Protein AF-A0A3R6EQA0-F1 (afdb_monomer)

Organism: NCBI:txid165179

Structure (mmCIF, N/CA/C/O backbone):
data_AF-A0A3R6EQA0-F1
#
_entry.id   AF-A0A3R6EQA0-F1
#
loop_
_atom_site.group_PDB
_atom_site.id
_atom_site.type_symbol
_atom_site.label_atom_id
_atom_site.label_alt_id
_atom_site.label_comp_id
_atom_site.label_asym_id
_atom_site.label_entity_id
_atom_site.label_seq_id
_atom_site.pdbx_PDB_ins_code
_atom_site.Cartn_x
_atom_site.Cartn_y
_atom_site.Cartn_z
_atom_site.occupancy
_atom_site.B_iso_or_equiv
_atom_site.auth_seq_id
_atom_site.auth_comp_id
_atom_site.auth_asym_id
_atom_site.auth_atom_id
_atom_site.pdbx_PDB_model_num
ATOM 1 N N . MET A 1 1 ? 70.443 -25.980 -86.280 1.00 61.62 1 MET A N 1
ATOM 2 C CA . MET A 1 1 ? 69.624 -26.316 -85.091 1.00 61.62 1 MET A CA 1
ATOM 3 C C . MET A 1 1 ? 69.793 -25.272 -83.992 1.00 61.62 1 MET A C 1
ATOM 5 O O . MET A 1 1 ? 68.791 -24.675 -83.634 1.00 61.62 1 MET A O 1
ATOM 9 N N . ALA A 1 2 ? 71.015 -24.973 -83.533 1.00 70.38 2 ALA A N 1
ATOM 10 C CA . ALA A 1 2 ? 71.282 -24.010 -82.449 1.00 70.38 2 ALA A CA 1
ATOM 11 C C . ALA A 1 2 ? 70.649 -22.611 -82.630 1.00 70.38 2 ALA A C 1
ATOM 13 O O . ALA A 1 2 ? 70.048 -22.090 -81.701 1.00 70.38 2 ALA A O 1
ATOM 14 N N . GLU A 1 3 ? 70.700 -22.037 -83.833 1.00 71.88 3 GLU A N 1
ATOM 15 C CA . GLU A 1 3 ? 70.173 -20.690 -84.115 1.00 71.88 3 GLU A CA 1
ATOM 16 C C . GLU A 1 3 ? 68.636 -20.597 -84.035 1.00 71.88 3 GLU A C 1
ATOM 18 O O . GLU A 1 3 ? 68.086 -19.620 -83.534 1.00 71.88 3 GLU A O 1
ATOM 23 N N . LYS A 1 4 ? 67.923 -21.659 -84.442 1.00 75.12 4 LYS A N 1
ATOM 24 C CA . LYS A 1 4 ? 66.459 -21.747 -84.293 1.00 75.12 4 LYS A CA 1
ATOM 25 C C . LYS A 1 4 ? 66.048 -21.876 -82.825 1.00 75.12 4 LYS A C 1
ATOM 27 O O . LYS A 1 4 ? 65.050 -21.286 -82.427 1.00 75.12 4 LYS A O 1
ATOM 32 N N . TYR A 1 5 ? 66.827 -22.611 -82.029 1.00 77.94 5 TYR A N 1
ATOM 33 C CA . TYR A 1 5 ? 66.623 -22.700 -80.581 1.00 77.94 5 TYR A CA 1
ATOM 34 C C . TYR A 1 5 ? 66.914 -21.368 -79.885 1.00 77.94 5 TYR A C 1
ATOM 36 O O . TYR A 1 5 ? 66.122 -20.954 -79.051 1.00 77.94 5 TYR A O 1
ATOM 44 N N . ALA A 1 6 ? 67.985 -20.663 -80.259 1.00 78.81 6 ALA A N 1
ATOM 45 C CA . ALA A 1 6 ? 68.306 -19.350 -79.698 1.00 78.81 6 ALA A CA 1
ATOM 46 C C . ALA A 1 6 ? 67.204 -18.312 -79.980 1.00 78.81 6 ALA A C 1
ATOM 48 O O . ALA A 1 6 ? 66.809 -17.580 -79.078 1.00 78.81 6 ALA A O 1
ATOM 49 N N . ASN A 1 7 ? 66.648 -18.301 -81.197 1.00 83.06 7 ASN A N 1
ATOM 50 C CA . ASN A 1 7 ? 65.526 -17.426 -81.551 1.00 83.06 7 ASN A CA 1
ATOM 51 C C . ASN A 1 7 ? 64.246 -17.791 -80.774 1.00 83.06 7 ASN A C 1
ATOM 53 O O . ASN A 1 7 ? 63.589 -16.916 -80.222 1.00 83.06 7 ASN A O 1
ATOM 57 N N . ALA A 1 8 ? 63.925 -19.084 -80.649 1.00 80.69 8 ALA A N 1
ATOM 58 C CA . ALA A 1 8 ? 62.779 -19.533 -79.855 1.00 80.69 8 ALA A CA 1
ATOM 59 C C . ALA A 1 8 ? 62.921 -19.181 -78.362 1.00 80.69 8 ALA A C 1
ATOM 61 O O . ALA A 1 8 ? 61.949 -18.770 -77.735 1.00 80.69 8 ALA A O 1
ATOM 62 N N . VAL A 1 9 ? 64.127 -19.296 -77.797 1.00 82.19 9 VAL A N 1
ATOM 63 C CA . VAL A 1 9 ? 64.419 -18.893 -76.412 1.00 82.19 9 VAL A CA 1
ATOM 64 C C . VAL A 1 9 ? 64.301 -17.377 -76.241 1.00 82.19 9 VAL A C 1
ATOM 66 O O . VAL A 1 9 ? 63.701 -16.939 -75.265 1.00 82.19 9 VAL A O 1
ATOM 69 N N . GLY A 1 10 ? 64.790 -16.581 -77.198 1.00 83.25 10 GLY A N 1
ATOM 70 C CA . GLY A 1 10 ? 64.622 -15.123 -77.191 1.00 83.25 10 GLY A CA 1
ATOM 71 C C . GLY A 1 10 ? 63.151 -14.703 -77.238 1.00 83.25 10 GLY A C 1
ATOM 72 O O . GLY A 1 10 ? 62.702 -13.936 -76.397 1.00 83.25 10 GLY A O 1
ATOM 73 N N . GLN A 1 11 ? 62.360 -15.298 -78.137 1.00 84.75 11 GLN A N 1
ATOM 74 C CA . GLN A 1 11 ? 60.920 -15.028 -78.234 1.00 84.75 11 GLN A CA 1
ATOM 75 C C . GLN A 1 11 ? 60.147 -15.426 -76.970 1.00 84.75 11 GLN A C 1
ATOM 77 O O . GLN A 1 11 ? 59.201 -14.735 -76.593 1.00 84.75 11 GLN A O 1
ATOM 82 N N . LEU A 1 12 ? 60.530 -16.531 -76.321 1.00 85.25 12 LEU A N 1
ATOM 83 C CA . LEU A 1 12 ? 59.942 -16.954 -75.050 1.00 85.25 12 LEU A CA 1
ATOM 84 C C . LEU A 1 12 ? 60.342 -16.026 -73.899 1.00 85.25 12 LEU A C 1
ATOM 86 O O . LEU A 1 12 ? 59.489 -15.725 -73.070 1.00 85.25 12 LEU A O 1
ATOM 90 N N . SER A 1 13 ? 61.585 -15.536 -73.871 1.00 86.06 13 SER A N 1
ATOM 91 C CA . SER A 1 13 ? 62.031 -14.528 -72.900 1.00 86.06 13 SER A CA 1
ATOM 92 C C . SER A 1 13 ? 61.240 -13.230 -73.063 1.00 86.06 13 SER A C 1
ATOM 94 O O . SER A 1 13 ? 60.616 -12.776 -72.112 1.00 86.06 13 SER A O 1
ATOM 96 N N . ASP A 1 14 ? 61.140 -12.708 -74.287 1.00 87.69 14 ASP A N 1
ATOM 97 C CA . ASP A 1 14 ? 60.387 -11.483 -74.583 1.00 87.69 14 ASP A CA 1
ATOM 98 C C . ASP A 1 14 ? 58.880 -11.639 -74.312 1.00 87.69 14 ASP A C 1
ATOM 100 O O . ASP A 1 14 ? 58.175 -10.681 -73.988 1.00 87.69 14 ASP A O 1
ATOM 104 N N . ALA A 1 15 ? 58.327 -12.840 -74.505 1.00 87.38 15 ALA A N 1
ATOM 105 C CA . ALA A 1 15 ? 56.944 -13.141 -74.142 1.00 87.38 15 ALA A CA 1
ATOM 106 C C . ALA A 1 15 ? 56.757 -13.205 -72.620 1.00 87.38 15 ALA A C 1
ATOM 108 O O . ALA A 1 15 ? 55.750 -12.709 -72.119 1.00 87.38 15 ALA A O 1
ATOM 109 N N . ASN A 1 16 ? 57.724 -13.770 -71.895 1.00 90.62 16 ASN A N 1
ATOM 110 C CA . ASN A 1 16 ? 57.714 -13.847 -70.440 1.00 90.62 16 ASN A CA 1
ATOM 111 C C . ASN A 1 16 ? 57.850 -12.460 -69.794 1.00 90.62 16 ASN A C 1
ATOM 113 O O . ASN A 1 16 ? 57.094 -12.147 -68.881 1.00 90.62 16 ASN A O 1
ATOM 117 N N . ASP A 1 17 ? 58.724 -11.600 -70.319 1.00 90.69 17 ASP A N 1
ATOM 118 C CA . ASP A 1 17 ? 58.886 -10.226 -69.833 1.00 90.69 17 ASP A CA 1
ATOM 119 C C . ASP A 1 17 ? 57.614 -9.402 -70.076 1.00 90.69 17 ASP A C 1
ATOM 121 O O . ASP A 1 17 ? 57.130 -8.703 -69.186 1.00 90.69 17 ASP A O 1
ATOM 125 N N . ARG A 1 18 ? 56.984 -9.552 -71.251 1.00 88.38 18 ARG A N 1
ATOM 126 C CA . ARG A 1 18 ? 55.678 -8.930 -71.532 1.00 88.38 18 ARG A CA 1
ATOM 127 C C . ARG A 1 18 ? 54.567 -9.449 -70.620 1.00 88.38 18 ARG A C 1
ATOM 129 O O . ARG A 1 18 ? 53.725 -8.659 -70.200 1.00 88.38 18 ARG A O 1
ATOM 136 N N . ALA A 1 19 ? 54.552 -10.745 -70.316 1.00 89.69 19 ALA A N 1
ATOM 137 C CA . ALA A 1 19 ? 53.587 -11.328 -69.389 1.00 89.69 19 ALA A CA 1
ATOM 138 C C . ALA A 1 19 ? 53.796 -10.814 -67.955 1.00 89.69 19 ALA A C 1
ATOM 140 O O . ALA A 1 19 ? 52.823 -10.439 -67.307 1.00 89.69 19 ALA A O 1
ATOM 141 N N . ALA A 1 20 ? 55.048 -10.711 -67.498 1.00 88.56 20 ALA A N 1
ATOM 142 C CA . ALA A 1 20 ? 55.395 -10.182 -66.181 1.00 88.56 20 ALA A CA 1
ATOM 143 C C . ALA A 1 20 ? 55.006 -8.701 -66.029 1.00 88.56 20 ALA A C 1
ATOM 145 O O . ALA A 1 20 ? 54.448 -8.313 -65.003 1.00 88.56 20 ALA A O 1
ATOM 146 N N . HIS A 1 21 ? 55.230 -7.880 -67.061 1.00 89.62 21 HIS A N 1
ATOM 147 C CA . HIS A 1 21 ? 54.771 -6.489 -67.072 1.00 89.62 21 HIS A CA 1
ATOM 148 C C . HIS A 1 21 ? 53.242 -6.381 -67.035 1.00 89.62 21 HIS A C 1
ATOM 150 O O . HIS A 1 21 ? 52.706 -5.625 -66.230 1.00 89.62 21 HIS A O 1
ATOM 156 N N . ALA A 1 22 ? 52.530 -7.178 -67.837 1.00 91.12 22 ALA A N 1
ATOM 157 C CA . ALA A 1 22 ? 51.068 -7.183 -67.832 1.00 91.12 22 ALA A CA 1
ATOM 158 C C . ALA A 1 22 ? 50.481 -7.650 -66.486 1.00 91.12 22 ALA A C 1
ATOM 160 O O . ALA A 1 22 ? 49.465 -7.121 -66.038 1.00 91.12 22 ALA A O 1
ATOM 161 N N . GLU A 1 23 ? 51.109 -8.626 -65.826 1.00 89.44 23 GLU A N 1
ATOM 162 C CA . GLU A 1 23 ? 50.700 -9.091 -64.499 1.00 89.44 23 GLU A CA 1
ATOM 163 C C . GLU A 1 23 ? 50.930 -8.022 -63.425 1.00 89.44 23 GLU A C 1
ATOM 165 O O . GLU A 1 23 ? 50.033 -7.762 -62.620 1.00 89.44 23 GLU A O 1
ATOM 170 N N . HIS A 1 24 ? 52.085 -7.351 -63.456 1.00 91.19 24 HIS A N 1
ATOM 171 C CA . HIS A 1 24 ? 52.381 -6.226 -62.574 1.00 91.19 24 HIS A CA 1
ATOM 172 C C . HIS A 1 24 ? 51.368 -5.084 -62.752 1.00 91.19 24 HIS A C 1
ATOM 174 O O . HIS A 1 24 ? 50.809 -4.601 -61.768 1.00 91.19 24 HIS A O 1
ATOM 180 N N . ASP A 1 25 ? 51.067 -4.693 -63.992 1.00 91.56 25 ASP A N 1
ATOM 181 C CA . ASP A 1 25 ? 50.101 -3.628 -64.281 1.00 91.56 25 ASP A CA 1
ATOM 182 C C . ASP A 1 25 ? 48.693 -3.994 -63.793 1.00 91.56 25 ASP A C 1
ATOM 184 O O . ASP A 1 25 ? 48.016 -3.177 -63.168 1.00 91.56 25 ASP A O 1
ATOM 188 N N . LEU A 1 26 ? 48.268 -5.249 -63.987 1.00 92.12 26 LEU A N 1
ATOM 189 C CA . LEU A 1 26 ? 47.007 -5.755 -63.440 1.00 92.12 26 LEU A CA 1
ATOM 190 C C . LEU A 1 26 ? 46.992 -5.763 -61.908 1.00 92.12 26 LEU A C 1
ATOM 192 O O . LEU A 1 26 ? 45.940 -5.536 -61.312 1.00 92.12 26 LEU A O 1
ATOM 196 N N . GLN A 1 27 ? 48.120 -6.040 -61.257 1.00 91.94 27 GLN A N 1
ATOM 197 C CA . GLN A 1 27 ? 48.222 -6.012 -59.802 1.00 91.94 27 GLN A CA 1
ATOM 198 C C . GLN A 1 27 ? 48.114 -4.583 -59.261 1.00 91.94 27 GLN A C 1
ATOM 200 O O . GLN A 1 27 ? 47.354 -4.358 -58.320 1.00 91.94 27 GLN A O 1
ATOM 205 N N . VAL A 1 28 ? 48.796 -3.619 -59.885 1.00 92.38 28 VAL A N 1
ATOM 206 C CA . VAL A 1 28 ? 48.670 -2.191 -59.552 1.00 92.38 28 VAL A CA 1
ATOM 207 C C . VAL A 1 28 ? 47.219 -1.738 -59.711 1.00 92.38 28 VAL A C 1
ATOM 209 O O . VAL A 1 28 ? 46.646 -1.165 -58.792 1.00 92.38 28 VAL A O 1
ATOM 212 N N . GLU A 1 29 ? 46.587 -2.088 -60.828 1.00 91.88 29 GLU A N 1
ATOM 213 C CA . GLU A 1 29 ? 45.181 -1.801 -61.125 1.00 91.88 29 GLU A CA 1
ATOM 214 C C . GLU A 1 29 ? 44.180 -2.476 -60.168 1.00 91.88 29 GLU A C 1
ATOM 216 O O . GLU A 1 29 ? 43.054 -1.999 -59.998 1.00 91.88 29 GLU A O 1
ATOM 221 N N . ARG A 1 30 ? 44.542 -3.609 -59.557 1.00 93.19 30 ARG A N 1
ATOM 222 C CA . ARG A 1 30 ? 43.738 -4.247 -58.502 1.00 93.19 30 ARG A CA 1
ATOM 223 C C . ARG A 1 30 ? 43.881 -3.509 -57.180 1.00 93.19 30 ARG A C 1
ATOM 225 O O . ARG A 1 30 ? 42.869 -3.298 -56.523 1.00 93.19 30 ARG A O 1
ATOM 232 N N . ILE A 1 31 ? 45.102 -3.117 -56.817 1.00 89.88 31 ILE A N 1
ATOM 233 C CA . ILE A 1 31 ? 45.383 -2.369 -55.585 1.00 89.88 31 ILE A CA 1
ATOM 234 C C 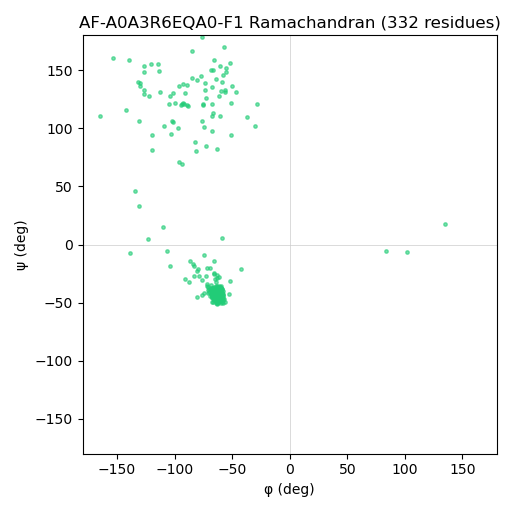. ILE A 1 31 ? 44.664 -1.018 -55.626 1.00 89.88 31 ILE A C 1
ATOM 236 O O . ILE A 1 31 ? 43.884 -0.724 -54.731 1.00 89.88 31 ILE A O 1
ATOM 240 N N . THR A 1 32 ? 44.796 -0.261 -56.718 1.00 90.94 32 THR A N 1
ATOM 241 C CA . THR A 1 32 ? 44.137 1.049 -56.850 1.00 90.94 32 THR A CA 1
ATOM 242 C C . THR A 1 32 ? 42.612 0.952 -56.840 1.00 90.94 32 THR A C 1
ATOM 244 O O . THR A 1 32 ? 41.941 1.799 -56.252 1.00 90.94 32 THR A O 1
ATOM 247 N N . ARG A 1 33 ? 42.026 -0.087 -57.456 1.00 92.12 33 ARG A N 1
ATOM 248 C CA . ARG A 1 33 ? 40.577 -0.333 -57.362 1.00 92.12 33 ARG A CA 1
ATOM 249 C C . ARG A 1 33 ? 40.147 -0.719 -55.951 1.00 92.12 33 ARG A C 1
ATOM 251 O O . ARG A 1 33 ? 39.062 -0.315 -55.544 1.00 92.12 33 ARG A O 1
ATOM 258 N N . GLN A 1 34 ? 40.955 -1.497 -55.234 1.00 92.12 34 GLN A N 1
ATOM 259 C CA . GLN A 1 34 ? 40.661 -1.881 -53.857 1.00 92.12 34 GLN A CA 1
ATOM 260 C C . GLN A 1 34 ? 40.696 -0.663 -52.930 1.00 92.12 34 GLN A C 1
ATOM 262 O O . GLN A 1 34 ? 39.749 -0.478 -52.173 1.00 92.12 34 GLN A O 1
ATOM 267 N N . ASP A 1 35 ? 41.691 0.214 -53.075 1.00 92.12 35 ASP A N 1
ATOM 268 C CA . ASP A 1 35 ? 41.790 1.455 -52.298 1.00 92.12 35 ASP A CA 1
ATOM 269 C C . ASP A 1 35 ? 40.547 2.344 -52.500 1.00 92.12 35 ASP A C 1
ATOM 271 O O . ASP A 1 35 ? 39.956 2.830 -51.536 1.00 92.12 35 ASP A O 1
ATOM 275 N N . LEU A 1 36 ? 40.066 2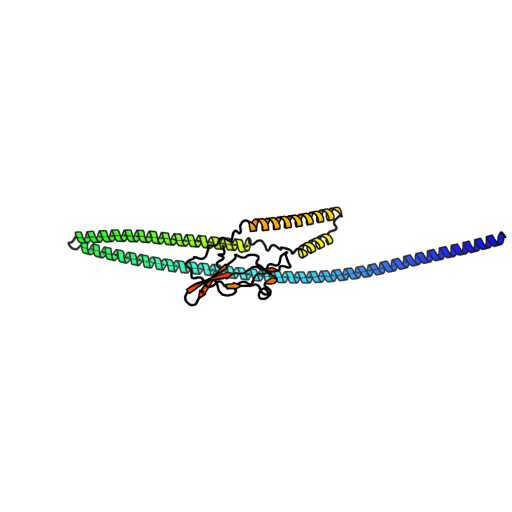.483 -53.744 1.00 92.44 36 LEU A N 1
ATOM 276 C CA . LEU A 1 36 ? 38.833 3.226 -54.048 1.00 92.44 36 LEU A CA 1
ATOM 277 C C . LEU A 1 36 ? 37.575 2.590 -53.431 1.00 92.44 36 LEU A C 1
ATOM 279 O O . LEU A 1 36 ? 36.650 3.303 -53.030 1.00 92.44 36 LEU A O 1
ATOM 283 N N . ILE A 1 37 ? 37.512 1.256 -53.376 1.00 92.69 37 ILE A N 1
ATOM 284 C CA . ILE A 1 37 ? 36.409 0.534 -52.727 1.00 92.69 37 ILE A CA 1
ATOM 285 C C . ILE A 1 37 ? 36.455 0.769 -51.218 1.00 92.69 37 ILE A C 1
ATOM 287 O O . ILE A 1 37 ? 35.418 1.074 -50.629 1.00 92.69 37 ILE A O 1
ATOM 291 N N . ASP A 1 38 ? 37.631 0.669 -50.605 1.00 92.62 38 ASP A N 1
ATOM 292 C CA . ASP A 1 38 ? 37.810 0.840 -49.165 1.00 92.62 38 ASP A CA 1
ATOM 293 C C . ASP A 1 38 ? 37.478 2.279 -48.732 1.00 92.62 38 ASP A C 1
ATOM 295 O O . ASP A 1 38 ? 36.783 2.475 -47.732 1.00 92.62 38 ASP A O 1
ATOM 299 N N . GLU A 1 39 ? 37.859 3.287 -49.525 1.00 93.25 39 GLU A N 1
ATOM 300 C CA . GLU A 1 39 ? 37.479 4.689 -49.303 1.00 93.25 39 GLU A CA 1
ATOM 301 C C . GLU A 1 39 ? 35.960 4.921 -49.402 1.00 93.25 39 GLU A C 1
ATOM 303 O O . GLU A 1 39 ? 35.369 5.613 -48.566 1.00 93.25 39 GLU A O 1
ATOM 308 N N . GLU A 1 40 ? 35.290 4.344 -50.406 1.00 91.38 40 GLU A N 1
ATOM 309 C CA . GLU A 1 40 ? 33.831 4.437 -50.549 1.00 91.38 40 GLU A CA 1
ATOM 310 C C . GLU A 1 40 ? 33.106 3.714 -49.403 1.00 91.38 40 GLU A C 1
ATOM 312 O O . GLU A 1 40 ? 32.125 4.237 -48.865 1.00 91.38 40 GLU A O 1
ATOM 317 N N . VAL A 1 41 ? 33.590 2.536 -48.999 1.00 94.25 41 VAL A N 1
ATOM 318 C CA . VAL A 1 41 ? 33.046 1.782 -47.863 1.00 94.25 41 VAL A CA 1
ATOM 319 C C . VAL A 1 41 ? 33.208 2.584 -46.574 1.00 94.25 41 VAL A C 1
ATOM 321 O O . VAL A 1 41 ? 32.225 2.749 -45.852 1.00 94.25 41 VAL A O 1
ATOM 324 N N . ALA A 1 42 ? 34.388 3.154 -46.313 1.00 93.12 42 ALA A N 1
ATOM 325 C CA . ALA A 1 42 ? 34.637 3.983 -45.136 1.00 93.12 42 ALA A CA 1
ATOM 326 C C . ALA A 1 42 ? 33.695 5.195 -45.077 1.00 93.12 42 ALA A C 1
ATOM 328 O O . ALA A 1 42 ? 33.127 5.489 -44.024 1.00 93.12 42 ALA A O 1
ATOM 329 N N . ARG A 1 43 ? 33.451 5.858 -46.217 1.00 94.50 43 ARG A N 1
ATOM 330 C CA . ARG A 1 43 ? 32.500 6.977 -46.290 1.00 94.50 43 ARG A CA 1
ATOM 331 C C . ARG A 1 43 ? 31.076 6.540 -45.948 1.00 94.50 43 ARG A C 1
ATOM 333 O O . ARG A 1 43 ? 30.412 7.191 -45.145 1.00 94.50 43 ARG A O 1
ATOM 340 N N . ARG A 1 44 ? 30.606 5.427 -46.523 1.00 91.38 44 ARG A N 1
ATOM 341 C CA . ARG A 1 44 ? 29.255 4.904 -46.254 1.00 91.38 44 ARG A CA 1
ATOM 342 C C . ARG A 1 44 ? 29.082 4.443 -44.813 1.00 91.38 44 ARG A C 1
ATOM 344 O O . ARG A 1 44 ? 28.006 4.637 -44.252 1.00 91.38 44 ARG A O 1
ATOM 351 N N . VAL A 1 45 ? 30.120 3.853 -44.222 1.00 93.69 45 VAL A N 1
ATOM 352 C CA . VAL A 1 45 ? 30.131 3.479 -42.803 1.00 93.69 45 VAL A CA 1
ATOM 353 C C . VAL A 1 45 ? 30.024 4.731 -41.933 1.00 93.69 45 VAL A C 1
ATOM 355 O O . VAL A 1 45 ? 29.127 4.788 -41.098 1.00 93.69 45 VAL A O 1
ATOM 358 N N . ALA A 1 46 ? 30.823 5.771 -42.192 1.00 91.88 46 ALA A N 1
ATOM 359 C CA . ALA A 1 46 ? 30.753 7.028 -41.443 1.00 91.88 46 ALA A CA 1
ATOM 360 C C . ALA A 1 46 ? 29.377 7.715 -41.558 1.00 91.88 46 ALA A C 1
ATOM 362 O O . ALA A 1 46 ? 28.828 8.189 -40.564 1.00 91.88 46 ALA A O 1
ATOM 363 N N . GLU A 1 47 ? 28.770 7.729 -42.751 1.00 91.19 47 GLU A N 1
ATOM 364 C CA . GLU A 1 47 ? 27.410 8.249 -42.944 1.00 91.19 47 GLU A CA 1
ATOM 365 C C . GLU A 1 47 ? 26.350 7.428 -42.191 1.00 91.19 47 GLU A C 1
ATOM 367 O O . GLU A 1 47 ? 25.394 7.992 -41.652 1.00 91.19 47 GLU A O 1
ATOM 372 N N . ALA A 1 48 ? 26.493 6.100 -42.152 1.00 90.62 48 ALA A N 1
ATOM 373 C CA . ALA A 1 48 ? 25.590 5.225 -41.412 1.00 90.62 48 ALA A CA 1
ATOM 374 C C . ALA A 1 48 ? 25.738 5.411 -39.893 1.00 90.62 48 ALA A C 1
ATOM 376 O O . ALA A 1 48 ? 24.729 5.510 -39.195 1.00 90.62 48 ALA A O 1
ATOM 377 N N . GLU A 1 49 ? 26.966 5.529 -39.389 1.00 90.12 49 GLU A N 1
ATOM 378 C CA . GLU A 1 49 ? 27.257 5.812 -37.980 1.00 90.12 49 GLU A CA 1
ATOM 379 C C . GLU A 1 49 ? 26.684 7.164 -37.541 1.00 90.12 49 GLU A C 1
ATOM 381 O O . GLU A 1 49 ? 26.033 7.250 -36.501 1.00 90.12 49 GLU A O 1
ATOM 386 N N . GLU A 1 50 ? 26.835 8.208 -38.360 1.00 92.44 50 GLU A N 1
ATOM 387 C CA . GLU A 1 50 ? 26.226 9.525 -38.132 1.00 92.44 50 GLU A CA 1
ATOM 388 C C . GLU A 1 50 ? 24.693 9.454 -38.044 1.00 92.44 50 GLU A C 1
ATOM 390 O O . GLU A 1 50 ? 24.088 10.095 -37.179 1.00 92.44 50 GLU A O 1
ATOM 395 N N . ARG A 1 51 ? 24.047 8.671 -38.918 1.00 91.94 51 ARG A N 1
ATOM 396 C CA . ARG A 1 51 ? 22.587 8.473 -38.884 1.00 91.94 51 ARG A CA 1
ATOM 397 C C . ARG A 1 51 ? 22.151 7.749 -37.617 1.00 91.94 51 ARG A C 1
ATOM 399 O O . ARG A 1 51 ? 21.233 8.220 -36.951 1.00 91.94 51 ARG A O 1
ATOM 406 N N . ILE A 1 52 ? 22.837 6.663 -37.262 1.00 92.06 52 ILE A N 1
ATOM 407 C CA . ILE A 1 52 ? 22.565 5.899 -36.038 1.00 92.06 52 ILE A CA 1
ATOM 408 C C . ILE A 1 52 ? 22.757 6.792 -34.810 1.00 92.06 52 ILE A C 1
ATOM 410 O O . ILE A 1 52 ? 21.924 6.784 -33.907 1.00 92.06 52 ILE A O 1
ATOM 414 N N . ARG A 1 53 ? 23.811 7.615 -34.781 1.00 92.00 53 ARG A N 1
ATOM 415 C CA . ARG A 1 53 ? 24.068 8.549 -33.681 1.00 92.00 53 ARG A CA 1
ATOM 416 C C . ARG A 1 53 ? 22.937 9.561 -33.518 1.00 92.00 53 ARG A C 1
ATOM 418 O O . ARG A 1 53 ? 22.441 9.728 -32.409 1.00 92.00 53 ARG A O 1
ATOM 425 N N . LYS A 1 54 ? 22.500 10.193 -34.611 1.00 93.75 54 LYS A N 1
ATOM 426 C CA . LYS A 1 54 ? 21.383 11.153 -34.603 1.00 93.75 54 LYS A CA 1
ATOM 427 C C . LYS A 1 54 ? 20.070 10.503 -34.163 1.00 93.75 54 LYS A C 1
ATOM 429 O O . LYS A 1 54 ? 19.315 11.106 -33.405 1.00 93.75 54 LYS A O 1
ATOM 434 N N . GLU A 1 55 ? 19.809 9.274 -34.600 1.00 91.81 55 GLU A N 1
ATOM 435 C CA . GLU A 1 55 ? 18.630 8.514 -34.180 1.00 91.81 55 GLU A CA 1
ATOM 436 C C . GLU A 1 55 ? 18.678 8.163 -32.685 1.00 91.81 55 GLU A C 1
ATOM 438 O O . GLU A 1 55 ? 17.687 8.346 -31.978 1.00 91.81 55 GLU A O 1
ATOM 443 N N . LEU A 1 56 ? 19.836 7.736 -32.172 1.00 90.69 56 LEU A N 1
ATOM 444 C CA . LEU A 1 56 ? 20.033 7.477 -30.744 1.00 90.69 56 LEU A CA 1
ATOM 445 C C . LEU A 1 56 ? 19.883 8.750 -29.902 1.00 90.69 56 LEU A C 1
ATOM 447 O O . LEU A 1 56 ? 19.235 8.713 -28.859 1.00 90.69 56 LEU A O 1
ATOM 451 N N . GLU A 1 57 ? 20.440 9.876 -30.349 1.00 92.00 57 GLU A N 1
ATOM 452 C CA . GLU A 1 57 ? 20.289 11.170 -29.675 1.00 92.00 57 GLU A CA 1
ATOM 453 C C . GLU A 1 57 ? 18.819 11.611 -29.619 1.00 92.00 57 GLU A C 1
ATOM 455 O O . GLU A 1 57 ? 18.356 12.051 -28.565 1.00 92.00 57 GLU A O 1
ATOM 460 N N . ALA A 1 58 ? 18.057 11.419 -30.701 1.00 93.56 58 ALA A N 1
ATOM 461 C CA . ALA A 1 58 ? 16.621 11.692 -30.720 1.00 93.56 58 ALA A CA 1
ATOM 462 C C . ALA A 1 58 ? 15.848 10.786 -29.743 1.00 93.56 58 ALA A C 1
ATOM 464 O O . ALA A 1 58 ? 15.078 11.284 -28.922 1.00 93.56 58 ALA A O 1
ATOM 465 N N . GLN A 1 59 ? 16.113 9.474 -29.748 1.00 89.62 59 GLN A N 1
ATOM 466 C CA . GLN A 1 59 ? 15.475 8.534 -28.817 1.00 89.62 59 GLN A CA 1
ATOM 467 C C . GLN A 1 59 ? 15.804 8.840 -27.348 1.00 89.62 59 GLN A C 1
ATOM 469 O O . GLN A 1 59 ? 14.951 8.683 -26.473 1.00 89.62 59 GLN A O 1
ATOM 474 N N . LEU A 1 60 ? 17.035 9.270 -27.053 1.00 87.75 60 LEU A N 1
ATOM 475 C CA . LEU A 1 60 ? 17.426 9.694 -25.708 1.00 87.75 60 LEU A CA 1
ATOM 476 C C . LEU A 1 60 ? 16.720 10.986 -25.293 1.00 87.75 60 LEU A C 1
ATOM 478 O O . LEU A 1 60 ? 16.295 11.096 -24.141 1.00 87.75 60 LEU A O 1
ATOM 482 N N . ALA A 1 61 ? 16.559 11.942 -26.210 1.00 93.25 61 ALA A N 1
ATOM 483 C CA . ALA A 1 61 ? 15.818 13.169 -25.943 1.00 93.25 61 ALA A CA 1
ATOM 484 C C . ALA A 1 61 ? 14.336 12.881 -25.651 1.00 93.25 61 ALA A C 1
ATOM 486 O O . ALA A 1 61 ? 13.787 13.427 -24.692 1.00 93.25 61 ALA A O 1
ATOM 487 N N . ASP A 1 62 ? 13.710 11.984 -26.415 1.00 91.88 62 ASP A N 1
ATOM 488 C CA . ASP A 1 62 ? 12.314 11.593 -26.206 1.00 91.88 62 ASP A CA 1
ATOM 489 C C . ASP A 1 62 ? 12.129 10.837 -24.884 1.00 91.88 62 ASP A C 1
ATOM 491 O O . ASP A 1 62 ? 11.287 11.222 -24.072 1.00 91.88 62 ASP A O 1
ATOM 495 N N . LYS A 1 63 ? 12.992 9.856 -24.577 1.00 87.62 63 LYS A N 1
ATOM 496 C CA . LYS A 1 63 ? 12.961 9.155 -23.280 1.00 87.62 63 LYS A CA 1
ATOM 497 C C . LYS A 1 63 ? 13.179 10.084 -22.090 1.00 87.62 63 LYS A C 1
ATOM 499 O O . LYS A 1 63 ? 12.576 9.882 -21.039 1.00 87.62 63 LYS A O 1
ATOM 504 N N . THR A 1 64 ? 14.044 11.088 -22.232 1.00 89.62 64 THR A N 1
ATOM 505 C CA . THR A 1 64 ? 14.269 12.083 -21.173 1.00 89.62 64 THR A CA 1
ATOM 506 C C . THR A 1 64 ? 12.994 12.880 -20.901 1.00 89.62 64 THR A C 1
ATOM 508 O O . THR A 1 64 ? 12.603 13.016 -19.743 1.00 89.62 64 THR A O 1
ATOM 511 N N . LYS A 1 65 ? 12.289 13.331 -21.948 1.00 93.69 65 LYS A N 1
ATOM 512 C CA . LYS A 1 65 ? 11.004 14.036 -21.801 1.00 93.69 65 LYS A CA 1
ATOM 513 C C . LYS A 1 65 ? 9.932 13.155 -21.159 1.00 93.69 65 LYS A C 1
ATOM 515 O O . LYS A 1 65 ? 9.263 13.602 -20.231 1.00 93.69 65 LYS A O 1
ATOM 520 N N . GLU A 1 66 ? 9.806 11.901 -21.593 1.00 90.19 66 GLU A N 1
ATOM 521 C CA . GLU A 1 66 ? 8.862 10.942 -21.001 1.00 90.19 66 GLU A CA 1
ATOM 522 C C . GLU A 1 66 ? 9.141 10.708 -19.507 1.00 90.19 66 GLU A C 1
ATOM 524 O O . GLU A 1 66 ? 8.213 10.671 -18.695 1.00 90.19 66 GLU A O 1
ATOM 529 N N . LEU A 1 67 ? 10.417 10.589 -19.118 1.00 81.00 67 LEU A N 1
ATOM 530 C CA . LEU A 1 67 ? 10.821 10.449 -17.717 1.00 81.00 67 LEU A CA 1
ATOM 531 C C . LEU A 1 67 ? 10.493 11.699 -16.894 1.00 81.00 67 LEU A C 1
ATOM 533 O O . LEU A 1 67 ? 10.005 11.579 -15.770 1.00 81.00 67 LEU A O 1
ATOM 537 N N . GLU A 1 68 ? 10.727 12.894 -17.436 1.00 89.81 68 GLU A N 1
ATOM 538 C CA . GLU A 1 68 ? 10.379 14.153 -16.772 1.00 89.81 68 GLU A CA 1
ATOM 539 C C . GLU A 1 68 ? 8.866 14.302 -16.561 1.00 89.81 68 GLU A C 1
ATOM 541 O O . GLU A 1 68 ? 8.429 14.738 -15.494 1.00 89.81 68 GLU A O 1
ATOM 546 N N . GLU A 1 69 ? 8.054 13.931 -17.552 1.00 91.75 69 GLU A N 1
ATOM 547 C CA . GLU A 1 69 ? 6.594 13.926 -17.435 1.00 91.75 69 GLU A CA 1
ATOM 548 C C . GLU A 1 69 ? 6.107 12.894 -16.412 1.00 91.75 69 GLU A C 1
ATOM 550 O O . GLU A 1 69 ? 5.267 13.218 -15.565 1.00 91.75 69 GLU A O 1
ATOM 555 N N . CYS A 1 70 ? 6.675 11.683 -16.424 1.00 79.50 70 CYS A N 1
ATOM 556 C CA . CYS A 1 70 ? 6.375 10.654 -15.429 1.00 79.50 70 CYS A CA 1
ATOM 557 C C . CYS A 1 70 ? 6.723 11.113 -14.008 1.00 79.50 70 CYS A C 1
ATOM 559 O O . CYS A 1 70 ? 5.916 10.915 -13.099 1.00 79.50 70 CYS A O 1
ATOM 561 N N . ASN A 1 71 ? 7.875 11.761 -13.813 1.00 78.56 71 ASN A N 1
ATOM 562 C CA . ASN A 1 71 ? 8.280 12.291 -12.509 1.00 78.56 71 ASN A CA 1
ATOM 563 C C . ASN A 1 71 ? 7.316 13.380 -12.022 1.00 78.56 71 ASN A C 1
ATOM 565 O O . ASN A 1 71 ? 6.809 13.284 -10.909 1.00 78.56 71 ASN A O 1
ATOM 569 N N . LYS A 1 72 ? 6.945 14.342 -12.880 1.00 90.56 72 LYS A N 1
ATOM 570 C CA . LYS A 1 72 ? 5.943 15.372 -12.537 1.00 90.56 72 LYS A CA 1
ATOM 571 C C . LYS A 1 72 ? 4.590 14.763 -12.149 1.00 90.56 72 LYS A C 1
ATOM 573 O O . LYS A 1 72 ? 3.913 15.265 -11.249 1.00 90.56 72 LYS A O 1
ATOM 578 N N . ALA A 1 73 ? 4.170 13.694 -12.828 1.00 83.94 73 ALA A N 1
ATOM 579 C CA . ALA A 1 73 ? 2.940 12.980 -12.494 1.00 83.94 73 ALA A CA 1
ATOM 580 C C . ALA A 1 73 ? 3.040 12.249 -11.142 1.00 83.94 73 ALA A C 1
ATOM 582 O O . ALA A 1 73 ? 2.066 12.234 -10.382 1.00 83.94 73 ALA A O 1
ATOM 583 N N . LEU A 1 74 ? 4.207 11.675 -10.834 1.00 74.31 74 LEU A N 1
ATOM 584 C CA . LEU A 1 74 ? 4.515 11.046 -9.549 1.00 74.31 74 LEU A CA 1
ATOM 585 C C . LEU A 1 74 ? 4.475 12.062 -8.405 1.00 74.31 74 LEU A C 1
ATOM 587 O O . LEU A 1 74 ? 3.727 11.842 -7.455 1.00 74.31 74 LEU A O 1
ATOM 591 N N . ASP A 1 75 ? 5.156 13.199 -8.553 1.00 82.31 75 ASP A N 1
ATOM 592 C CA . ASP A 1 75 ? 5.185 14.278 -7.557 1.00 82.31 75 ASP A CA 1
ATOM 593 C C . ASP A 1 75 ? 3.771 14.793 -7.253 1.00 82.31 75 ASP A C 1
ATOM 595 O O . ASP A 1 75 ? 3.374 14.984 -6.099 1.00 82.31 75 ASP A O 1
ATOM 599 N N . LYS A 1 76 ? 2.948 14.970 -8.297 1.00 84.50 76 LYS A N 1
ATOM 600 C CA . LYS A 1 76 ? 1.548 15.376 -8.130 1.00 84.50 76 LYS A CA 1
ATOM 601 C C . LYS A 1 76 ? 0.761 14.337 -7.334 1.00 84.50 76 LYS A C 1
ATOM 603 O O . LYS A 1 76 ? 0.031 14.704 -6.410 1.00 84.50 76 LYS A O 1
ATOM 608 N N . ARG A 1 77 ? 0.916 13.053 -7.675 1.00 75.81 77 ARG A N 1
ATOM 609 C CA . ARG A 1 77 ? 0.246 11.944 -6.986 1.00 75.81 77 ARG A CA 1
ATOM 610 C C . ARG A 1 77 ? 0.684 11.838 -5.526 1.00 75.81 77 ARG A C 1
ATOM 612 O O . ARG A 1 77 ? -0.171 11.576 -4.684 1.00 75.81 77 ARG A O 1
ATOM 619 N N . GLU A 1 78 ? 1.963 12.043 -5.229 1.00 75.88 78 GLU A N 1
ATOM 620 C CA . GLU A 1 78 ? 2.497 12.070 -3.864 1.00 75.88 78 GLU A CA 1
ATOM 621 C C . GLU A 1 78 ? 1.855 13.204 -3.056 1.00 75.88 78 GLU A C 1
ATOM 623 O O . GLU A 1 78 ? 1.238 12.944 -2.024 1.00 75.88 78 GLU A O 1
ATOM 628 N N . SER A 1 79 ? 1.808 14.420 -3.613 1.00 83.50 79 SER A N 1
ATOM 629 C CA . SER A 1 79 ? 1.151 15.560 -2.955 1.00 83.50 79 SER A CA 1
ATOM 630 C C . SER A 1 79 ? -0.346 15.334 -2.683 1.00 83.50 79 SER A C 1
ATOM 632 O O . SER A 1 79 ? -0.883 15.786 -1.669 1.00 83.50 79 SER A O 1
ATOM 634 N N . ASP A 1 80 ? -1.045 14.630 -3.579 1.00 78.88 80 ASP A N 1
ATOM 635 C CA . ASP A 1 80 ? -2.462 14.302 -3.410 1.00 78.88 80 ASP A CA 1
ATOM 636 C C . ASP A 1 80 ? -2.672 13.235 -2.326 1.00 78.88 80 ASP A C 1
ATOM 638 O O . ASP A 1 80 ? -3.689 13.255 -1.624 1.00 78.88 80 ASP A O 1
ATOM 642 N N . VAL A 1 81 ? -1.736 12.290 -2.188 1.00 79.25 81 VAL A N 1
ATOM 643 C CA . VAL A 1 81 ? -1.744 11.290 -1.112 1.00 79.25 81 VAL A CA 1
ATOM 644 C C . VAL A 1 81 ? -1.499 11.964 0.234 1.00 79.25 81 VAL A C 1
ATOM 646 O O . VAL A 1 81 ? -2.261 11.700 1.165 1.00 79.25 81 VAL A O 1
ATOM 649 N N . ASP A 1 82 ? -0.538 12.881 0.320 1.00 76.81 82 ASP A N 1
ATOM 650 C CA . ASP A 1 82 ? -0.234 13.613 1.552 1.00 76.81 82 ASP A CA 1
ATOM 651 C C . ASP A 1 82 ? -1.425 14.448 2.026 1.00 76.81 82 ASP A C 1
ATOM 653 O O . ASP A 1 82 ? -1.869 14.310 3.166 1.00 76.81 82 ASP A O 1
ATOM 657 N N . LYS A 1 83 ? -2.055 15.217 1.128 1.00 87.38 83 LYS A N 1
ATOM 658 C CA . LYS A 1 83 ? -3.270 15.988 1.455 1.00 87.38 83 LYS A CA 1
ATOM 659 C C . LYS A 1 83 ? -4.405 15.102 1.965 1.00 87.38 83 LYS A C 1
ATOM 661 O O . LYS A 1 83 ? -5.132 15.470 2.894 1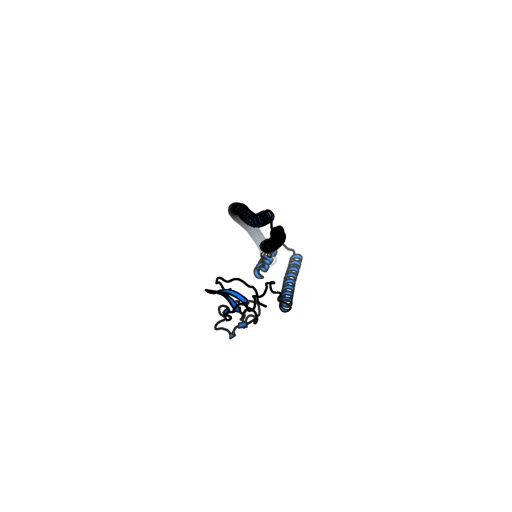.00 87.38 83 LYS A O 1
ATOM 666 N N . LYS A 1 84 ? -4.589 13.920 1.365 1.00 85.50 84 LYS A N 1
ATOM 667 C CA . LYS A 1 84 ? -5.595 12.950 1.823 1.00 85.50 84 LYS A CA 1
ATOM 668 C C . LYS A 1 84 ? -5.233 12.385 3.193 1.00 85.50 84 LYS A C 1
ATOM 670 O O . LYS A 1 84 ? -6.125 12.248 4.028 1.00 85.50 84 LYS A O 1
ATOM 675 N N . ALA A 1 85 ? -3.960 12.082 3.436 1.00 78.25 85 ALA A N 1
ATOM 676 C CA . ALA A 1 85 ? -3.483 11.601 4.727 1.00 78.25 85 ALA A CA 1
ATOM 677 C C . ALA A 1 85 ? -3.698 12.649 5.830 1.00 78.25 85 ALA A C 1
ATOM 679 O O . ALA A 1 85 ? -4.244 12.315 6.883 1.00 78.25 85 ALA A O 1
ATOM 680 N N . GLU A 1 86 ? -3.376 13.917 5.565 1.00 88.88 86 GLU A N 1
ATOM 681 C CA . GLU A 1 86 ? -3.640 15.035 6.477 1.00 88.88 86 GLU A CA 1
ATOM 682 C C . GLU A 1 86 ? -5.134 15.188 6.774 1.00 88.88 86 GLU A C 1
ATOM 684 O O . GLU A 1 86 ? -5.533 15.268 7.936 1.00 88.88 86 GLU A O 1
ATOM 689 N N . THR A 1 87 ? -5.978 15.145 5.739 1.00 90.88 87 THR A N 1
ATOM 690 C CA . THR A 1 87 ? -7.440 15.231 5.894 1.00 90.88 87 THR A CA 1
ATOM 691 C C . THR A 1 87 ? -7.978 14.085 6.756 1.00 90.88 87 THR A C 1
ATOM 693 O O . THR A 1 87 ? -8.812 14.296 7.637 1.00 90.88 87 THR A O 1
ATOM 696 N N . ILE A 1 88 ? -7.491 12.858 6.546 1.00 84.75 88 ILE A N 1
ATOM 697 C CA . ILE A 1 88 ? -7.866 11.700 7.368 1.00 84.75 88 ILE A CA 1
ATOM 698 C C . ILE A 1 88 ? -7.413 11.905 8.816 1.00 84.75 88 ILE A C 1
ATOM 700 O O . ILE A 1 88 ? -8.202 11.669 9.730 1.00 84.75 88 ILE A O 1
ATOM 704 N N . ALA A 1 89 ? -6.183 12.370 9.044 1.00 85.12 89 ALA A N 1
ATOM 705 C CA . ALA A 1 89 ? -5.660 12.612 10.386 1.00 85.12 89 ALA A CA 1
ATOM 706 C C . ALA A 1 89 ? -6.474 13.677 11.142 1.00 85.12 89 ALA A C 1
ATOM 708 O O . ALA A 1 89 ? -6.810 13.481 12.315 1.00 85.12 89 ALA A O 1
ATOM 709 N N . GLN A 1 90 ? -6.847 14.768 10.467 1.00 89.75 90 GLN A N 1
ATOM 710 C CA . GLN A 1 90 ? -7.711 15.812 11.021 1.00 89.75 90 GLN A CA 1
ATOM 711 C C . GLN A 1 90 ? -9.103 15.265 11.358 1.00 89.75 90 GLN A C 1
ATOM 713 O O . GLN A 1 90 ? -9.554 15.404 12.496 1.00 89.75 90 GLN A O 1
ATOM 718 N N . ASN A 1 91 ? -9.741 14.555 10.421 1.00 92.44 91 ASN A N 1
ATOM 719 C CA . ASN A 1 91 ? -11.063 13.961 10.626 1.00 92.44 91 ASN A CA 1
ATOM 720 C C . ASN A 1 91 ? -11.076 12.954 11.784 1.00 92.44 91 ASN A C 1
ATOM 722 O O . ASN A 1 91 ? -11.990 12.967 12.607 1.00 92.44 91 ASN A O 1
ATOM 726 N N . VAL A 1 92 ? -10.054 12.098 11.883 1.00 87.44 92 VAL A N 1
ATOM 727 C CA . VAL A 1 92 ? -9.915 11.141 12.990 1.00 87.44 92 VAL A CA 1
ATOM 728 C C . VAL A 1 92 ? -9.735 11.877 14.315 1.00 87.44 92 VAL A C 1
ATOM 730 O O . VAL A 1 92 ? -10.389 11.528 15.296 1.00 87.44 92 VAL A O 1
ATOM 733 N N . SER A 1 93 ? -8.896 12.913 14.351 1.00 86.44 93 SER A N 1
ATOM 734 C CA . SER A 1 93 ? -8.669 13.710 15.562 1.00 86.44 93 SER A CA 1
ATOM 735 C C . SER A 1 93 ? -9.952 14.393 16.036 1.00 86.44 93 SER A C 1
ATOM 737 O O . SER A 1 93 ? -10.286 14.353 17.222 1.00 86.44 93 SER A O 1
ATOM 739 N N . GLU A 1 94 ? -10.718 14.967 15.110 1.00 92.88 94 GLU A N 1
ATOM 740 C CA . GLU A 1 94 ? -11.997 15.597 15.416 1.00 92.88 94 GLU A CA 1
ATOM 741 C C . GLU A 1 94 ? -13.049 14.578 15.870 1.00 92.88 94 GLU A C 1
ATOM 743 O O . GLU A 1 94 ? -13.724 14.799 16.879 1.00 92.88 94 GLU A O 1
ATOM 748 N N . GLN A 1 95 ? -13.139 13.427 15.202 1.00 91.50 95 GLN A N 1
ATOM 749 C CA . GLN A 1 95 ? -14.042 12.352 15.599 1.00 91.50 95 GLN A CA 1
ATOM 750 C C . GLN A 1 95 ? -13.718 11.833 17.007 1.00 91.50 95 GLN A C 1
ATOM 752 O O . GLN A 1 95 ? -14.627 11.647 17.819 1.00 91.50 95 GLN A O 1
ATOM 757 N N . VAL A 1 96 ? -12.435 11.631 17.331 1.00 88.88 96 VAL A N 1
ATOM 758 C CA . VAL A 1 96 ? -12.000 11.221 18.676 1.00 88.88 96 VAL A CA 1
ATOM 759 C C . VAL A 1 96 ? -12.368 12.287 19.706 1.00 88.88 96 VAL A C 1
ATOM 761 O O . VAL A 1 96 ? -12.929 11.952 20.751 1.00 88.88 96 VAL A O 1
ATOM 764 N N . ARG A 1 97 ? -12.136 13.569 19.403 1.00 90.56 97 ARG A N 1
ATOM 765 C CA . ARG A 1 97 ? -12.511 14.689 20.279 1.00 90.56 97 ARG A CA 1
ATOM 766 C C . ARG A 1 97 ? -14.014 14.699 20.577 1.00 90.56 97 ARG A C 1
ATOM 768 O O . ARG A 1 97 ? -14.398 14.825 21.739 1.00 90.56 97 ARG A O 1
ATOM 775 N N . GLN A 1 98 ? -14.854 14.527 19.556 1.00 91.75 98 GLN A N 1
ATOM 776 C CA . GLN A 1 98 ? -16.314 14.479 19.704 1.00 91.75 98 GLN A CA 1
ATOM 777 C C . GLN A 1 98 ? -16.781 13.252 20.500 1.00 91.75 98 GLN A C 1
ATOM 779 O O . GLN A 1 98 ? -17.665 13.355 21.349 1.00 91.75 98 GLN A O 1
ATOM 784 N N . GLN A 1 99 ? -16.180 12.082 20.269 1.00 85.94 99 GLN A N 1
ATOM 785 C CA . GLN A 1 99 ? -16.508 10.884 21.044 1.00 85.94 99 GLN A CA 1
ATOM 786 C C . GLN A 1 99 ? -16.099 11.026 22.513 1.00 85.94 99 GLN A C 1
ATOM 788 O O . GLN A 1 99 ? -16.865 10.628 23.391 1.00 85.94 99 GLN A O 1
ATOM 793 N N . MET A 1 100 ? -14.938 11.626 22.794 1.00 85.12 100 MET A N 1
ATOM 794 C CA . MET A 1 100 ? -14.499 11.897 24.162 1.00 85.12 100 MET A CA 1
ATOM 795 C C . MET A 1 100 ? -15.414 12.890 24.877 1.00 85.12 100 MET A C 1
ATOM 797 O O . MET A 1 100 ? -15.787 12.637 26.023 1.00 85.12 100 MET A O 1
ATOM 801 N N . SER A 1 101 ? -15.814 13.986 24.224 1.00 88.75 101 SER A N 1
ATOM 802 C CA . SER A 1 101 ? -16.728 14.956 24.837 1.00 88.75 101 SER A CA 1
ATOM 803 C C . SER A 1 101 ? -18.094 14.330 25.125 1.00 88.75 101 SER A C 1
ATOM 805 O O . SER A 1 101 ? -18.587 14.430 26.247 1.00 88.75 101 SER A O 1
ATOM 807 N N . ALA A 1 102 ? -18.659 13.583 24.171 1.00 90.00 102 ALA A N 1
ATOM 808 C CA . ALA A 1 102 ? -19.926 12.882 24.358 1.00 90.00 102 ALA A CA 1
ATOM 809 C C . ALA A 1 102 ? -19.853 11.829 25.478 1.00 90.00 102 ALA A C 1
ATOM 811 O O . ALA A 1 102 ? -20.786 11.704 26.275 1.00 90.00 102 ALA A O 1
ATOM 812 N N . ALA A 1 103 ? -18.752 11.076 25.562 1.00 82.25 103 ALA A N 1
ATOM 813 C CA . ALA A 1 103 ? -18.532 10.109 26.631 1.00 82.25 103 ALA A CA 1
ATOM 814 C C . ALA A 1 103 ? -18.423 10.792 28.002 1.00 82.25 103 ALA A C 1
ATOM 816 O O . ALA A 1 103 ? -19.056 10.330 28.952 1.00 82.25 103 ALA A O 1
ATOM 817 N N . LYS A 1 104 ? -17.693 11.913 28.093 1.00 85.50 104 LYS A N 1
ATOM 818 C CA . LYS A 1 104 ? -17.563 12.711 29.319 1.00 85.50 104 LYS A CA 1
ATOM 819 C C . LYS A 1 104 ? -18.923 13.213 29.804 1.00 85.50 104 LYS A C 1
ATOM 821 O O . LYS A 1 104 ? -19.286 12.944 30.943 1.00 85.50 104 LYS A O 1
ATOM 826 N N . THR A 1 105 ? -19.720 13.835 28.934 1.00 90.25 105 THR A N 1
ATOM 827 C CA . THR A 1 105 ? -21.056 14.336 29.299 1.00 90.25 105 THR A CA 1
ATOM 828 C C . THR A 1 105 ? -21.998 13.213 29.741 1.00 90.25 105 THR A C 1
ATOM 830 O O . THR A 1 105 ? -22.757 13.375 30.695 1.00 90.25 105 THR A O 1
ATOM 833 N N . ARG A 1 106 ? -21.954 12.043 29.083 1.00 85.00 106 ARG A N 1
ATOM 834 C CA . ARG A 1 106 ? -22.747 10.874 29.506 1.00 85.00 106 ARG A CA 1
ATOM 835 C C . ARG A 1 106 ? -22.322 10.366 30.881 1.00 85.00 106 ARG A C 1
ATOM 837 O O . ARG A 1 106 ? -23.186 10.030 31.690 1.00 85.00 106 ARG A O 1
ATOM 844 N N . PHE A 1 107 ? -21.016 10.310 31.138 1.00 79.56 107 PHE A N 1
ATOM 845 C CA . PHE A 1 107 ? -20.481 9.902 32.432 1.00 79.56 107 PHE A CA 1
ATOM 846 C C . PHE A 1 107 ? -20.891 10.881 33.537 1.00 79.56 107 PHE A C 1
ATOM 848 O O . PHE A 1 107 ? -21.472 10.449 34.527 1.00 79.56 107 PHE A O 1
ATOM 855 N N . GLU A 1 108 ? -20.690 12.185 33.331 1.00 83.12 108 GLU A N 1
ATOM 856 C CA . GLU A 1 108 ? -21.082 13.237 34.279 1.00 83.12 108 GLU A CA 1
ATOM 857 C C . GLU A 1 108 ? -22.577 13.178 34.598 1.00 83.12 108 GLU A C 1
ATOM 859 O O . GLU A 1 108 ? -22.951 13.156 35.766 1.00 83.12 108 GLU A O 1
ATOM 864 N N . LYS A 1 109 ? -23.441 13.053 33.581 1.00 89.69 109 LYS A N 1
ATOM 865 C CA . LYS A 1 109 ? -24.890 12.924 33.789 1.00 89.69 109 LYS A CA 1
ATOM 866 C C . LYS A 1 109 ? -25.253 11.683 34.610 1.00 89.69 109 LYS A C 1
ATOM 868 O O . LYS A 1 109 ? -26.101 11.756 35.493 1.00 89.69 109 LYS A O 1
ATOM 873 N N . THR A 1 110 ? -24.615 10.546 34.332 1.00 84.12 110 THR A N 1
ATOM 874 C CA . THR A 1 110 ? -24.875 9.294 35.063 1.00 84.12 110 THR A CA 1
ATOM 875 C C . THR A 1 110 ? -24.406 9.394 36.515 1.00 84.12 110 THR A C 1
ATOM 877 O O . THR A 1 110 ? -25.118 8.967 37.421 1.00 84.12 110 THR A O 1
ATOM 880 N N . ALA A 1 111 ? -23.231 9.987 36.744 1.00 78.00 111 ALA A N 1
ATOM 881 C CA . ALA A 1 111 ? -22.684 10.204 38.078 1.00 78.00 111 ALA A CA 1
ATOM 882 C C . ALA A 1 111 ? -23.544 11.180 38.896 1.00 78.00 111 ALA A C 1
ATOM 884 O O . ALA A 1 111 ? -23.860 10.884 40.044 1.00 78.00 111 ALA A O 1
ATOM 885 N N . LEU A 1 112 ? -23.976 12.297 38.296 1.00 84.88 112 LEU A N 1
ATOM 886 C CA . LEU A 1 112 ? -24.858 13.274 38.940 1.00 84.88 112 LEU A CA 1
ATOM 887 C C . LEU A 1 112 ? -26.212 12.667 39.321 1.00 84.88 112 LEU A C 1
ATOM 889 O O . LEU A 1 112 ? -26.676 12.903 40.431 1.00 84.88 112 LEU A O 1
ATOM 893 N N . ASN A 1 113 ? -26.811 11.849 38.451 1.00 84.38 113 ASN A N 1
ATOM 894 C CA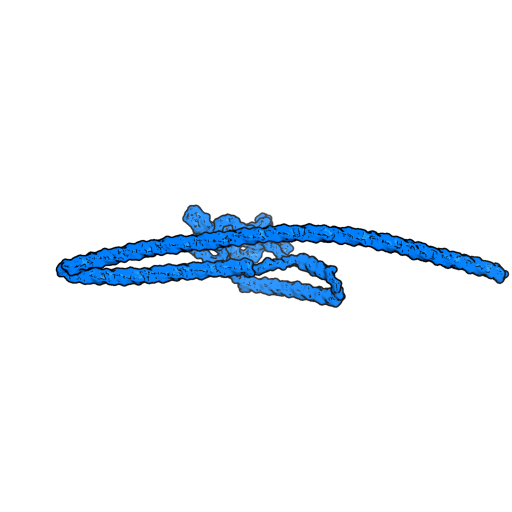 . ASN A 1 113 ? -28.061 11.155 38.770 1.00 84.38 113 ASN A CA 1
ATOM 895 C C . ASN A 1 113 ? -27.892 10.202 39.966 1.00 84.38 113 ASN A C 1
ATOM 897 O O . ASN A 1 113 ? -28.667 10.275 40.911 1.00 84.38 113 ASN A O 1
ATOM 901 N N . ARG A 1 114 ? -26.834 9.374 39.980 1.00 81.19 114 ARG A N 1
ATOM 902 C CA . ARG A 1 114 ? -26.548 8.477 41.119 1.00 81.19 114 ARG A CA 1
ATOM 903 C C . ARG A 1 114 ? -26.300 9.248 42.419 1.00 81.19 114 ARG A C 1
ATOM 905 O O . ARG A 1 114 ? -26.715 8.810 43.486 1.00 81.19 114 ARG A O 1
ATOM 912 N N . LEU A 1 115 ? -25.618 10.392 42.338 1.00 82.06 115 LEU A N 1
ATOM 913 C CA . LEU A 1 115 ? -25.381 11.265 43.487 1.00 82.06 115 LEU A CA 1
ATOM 914 C C . LEU A 1 115 ? -26.697 11.847 44.023 1.00 82.06 115 LEU A C 1
ATOM 916 O O . LEU A 1 115 ? -26.893 11.876 45.234 1.00 82.06 115 LEU A O 1
ATOM 920 N N . ALA A 1 116 ? -27.599 12.273 43.135 1.00 81.69 116 ALA A N 1
ATOM 921 C CA . ALA A 1 116 ? -28.919 12.774 43.507 1.00 81.69 116 ALA A CA 1
ATOM 922 C C . ALA A 1 116 ? -29.751 11.702 44.232 1.00 81.69 116 ALA A C 1
ATOM 924 O O . ALA A 1 116 ? -30.295 11.994 45.295 1.00 81.69 116 ALA A O 1
ATOM 925 N N . ASP A 1 117 ? -29.764 10.462 43.731 1.00 81.75 117 ASP A N 1
ATOM 926 C CA . ASP A 1 117 ? -30.466 9.338 44.373 1.00 81.75 117 ASP A CA 1
ATOM 927 C C . ASP A 1 117 ? -29.917 9.050 45.786 1.00 81.75 117 ASP A C 1
ATOM 929 O O . ASP A 1 117 ? -30.672 8.818 46.732 1.00 81.75 117 ASP A O 1
ATOM 933 N N . MET A 1 118 ? -28.589 9.106 45.955 1.00 79.19 118 MET A N 1
ATOM 934 C CA . MET A 1 118 ? -27.940 8.957 47.264 1.00 79.19 118 MET A CA 1
ATOM 935 C C . MET A 1 118 ? -28.308 10.098 48.221 1.00 79.19 118 MET A C 1
ATOM 937 O O . MET A 1 118 ? -28.623 9.844 49.385 1.00 79.19 118 MET A O 1
ATOM 941 N N . PHE A 1 119 ? -28.292 11.347 47.748 1.00 78.25 119 PHE A N 1
ATOM 942 C CA . PHE A 1 119 ? -28.681 12.497 48.565 1.00 78.25 119 PHE A CA 1
ATOM 943 C C . PHE A 1 119 ? -30.148 12.432 48.997 1.00 78.25 119 PHE A C 1
ATOM 945 O O . PHE A 1 119 ? -30.440 12.764 50.143 1.00 78.25 119 PHE A O 1
ATOM 952 N N . ASP A 1 120 ? -31.054 11.967 48.137 1.00 83.06 120 ASP A N 1
ATOM 953 C CA . ASP A 1 120 ? -32.471 11.834 48.486 1.00 83.06 120 ASP A CA 1
ATOM 954 C C . ASP A 1 120 ? -32.683 10.791 49.599 1.00 83.06 120 ASP A C 1
ATOM 956 O O . ASP A 1 120 ? -33.335 11.069 50.608 1.00 83.06 120 ASP A O 1
ATOM 960 N N . MET A 1 121 ? -32.016 9.631 49.506 1.00 78.38 121 MET A N 1
ATOM 961 C CA . MET A 1 121 ? -32.001 8.630 50.585 1.00 78.38 121 MET A CA 1
ATOM 962 C C . MET A 1 121 ? -31.425 9.178 51.897 1.00 78.38 121 MET A C 1
ATOM 964 O O . MET A 1 121 ? -31.965 8.905 52.972 1.00 78.38 121 MET A O 1
ATOM 968 N N . PHE A 1 122 ? -30.346 9.963 51.827 1.00 79.12 122 PHE A N 1
ATOM 969 C CA . PHE A 1 122 ? -29.769 10.607 53.006 1.00 79.12 122 PHE A CA 1
ATOM 970 C C . PHE A 1 122 ? -30.749 11.596 53.652 1.00 79.12 122 PHE A C 1
ATOM 972 O O . PHE A 1 122 ? -30.928 11.572 54.870 1.00 79.12 122 PHE A O 1
ATOM 979 N N . MET A 1 123 ? -31.419 12.434 52.855 1.00 81.12 123 MET A N 1
ATOM 980 C CA . MET A 1 123 ? -32.395 13.403 53.361 1.00 81.12 123 MET A CA 1
ATOM 981 C C . MET A 1 123 ? -33.588 12.713 54.030 1.00 81.12 123 MET A C 1
ATOM 983 O O . MET A 1 123 ? -34.004 13.134 55.109 1.00 81.12 123 MET A O 1
ATOM 987 N N . GLN A 1 124 ? -34.087 11.612 53.460 1.00 78.94 124 GLN A N 1
ATOM 988 C CA . GLN A 1 124 ? -35.139 10.800 54.082 1.00 78.94 124 GLN A CA 1
ATOM 989 C C . GLN A 1 124 ? -34.697 10.220 55.437 1.00 78.94 124 GLN A C 1
ATOM 991 O O . GLN A 1 124 ? -35.456 10.269 56.407 1.00 78.94 124 GLN A O 1
ATOM 996 N N . ALA A 1 125 ? -33.459 9.720 55.534 1.00 69.62 125 ALA A N 1
ATOM 997 C CA . ALA A 1 125 ? -32.894 9.215 56.786 1.00 69.62 125 ALA A CA 1
ATOM 998 C C . ALA A 1 125 ? -32.724 10.322 57.842 1.00 69.62 125 ALA A C 1
ATOM 1000 O O . ALA A 1 125 ? -33.026 10.112 59.016 1.00 69.62 125 ALA A O 1
ATOM 1001 N N . PHE A 1 126 ? -32.266 11.506 57.425 1.00 75.00 126 PHE A N 1
ATOM 1002 C CA . PHE A 1 126 ? -32.063 12.659 58.302 1.00 75.00 126 PHE A CA 1
ATOM 1003 C C . PHE A 1 126 ? -33.380 13.174 58.895 1.00 75.00 126 PHE A C 1
ATOM 1005 O O . PHE A 1 126 ? -33.458 13.409 60.099 1.00 75.00 126 PHE A O 1
ATOM 1012 N N . ILE A 1 127 ? -34.431 13.287 58.075 1.00 76.88 127 ILE A N 1
ATOM 1013 C CA . ILE A 1 127 ? -35.774 13.675 58.535 1.00 76.88 127 ILE A CA 1
ATOM 1014 C C . ILE A 1 127 ? -36.298 12.655 59.557 1.00 76.88 127 ILE A C 1
ATOM 1016 O O . ILE A 1 127 ? -36.747 13.040 60.634 1.00 76.88 127 ILE A O 1
ATOM 1020 N N . ALA A 1 128 ? -36.151 11.356 59.276 1.00 70.94 128 ALA A N 1
ATOM 1021 C CA . ALA A 1 128 ? -36.590 10.286 60.174 1.00 70.94 128 ALA A CA 1
ATOM 1022 C C . ALA A 1 128 ? -35.819 10.221 61.510 1.00 70.94 128 ALA A C 1
ATOM 1024 O O . ALA A 1 128 ? -36.349 9.690 62.481 1.00 70.94 128 ALA A O 1
ATOM 1025 N N . LEU A 1 129 ? -34.583 10.734 61.571 1.00 67.94 129 LEU A N 1
ATOM 1026 C CA . LEU A 1 129 ? -33.797 10.864 62.808 1.00 67.94 129 LEU A CA 1
ATOM 1027 C C . LEU A 1 129 ? -34.221 12.068 63.668 1.00 67.94 129 LEU A C 1
ATOM 1029 O O . LEU A 1 129 ? -33.991 12.053 64.877 1.00 67.94 129 LEU A O 1
ATOM 1033 N N . GLY A 1 130 ? -34.770 13.118 63.046 1.00 67.00 130 GLY A N 1
ATOM 1034 C CA . GLY A 1 130 ? -35.259 14.320 63.732 1.00 67.00 130 GLY A CA 1
ATOM 1035 C C . GLY A 1 130 ? -36.609 14.111 64.423 1.00 67.00 130 GLY A C 1
ATOM 1036 O O . GLY A 1 130 ? -36.862 14.700 65.476 1.00 67.00 130 GLY A O 1
ATOM 1037 N N . ASP A 1 131 ? -37.442 13.226 63.873 1.00 60.03 131 ASP A N 1
ATOM 1038 C CA . ASP A 1 131 ? -38.622 12.695 64.549 1.00 60.03 131 ASP A CA 1
ATOM 1039 C C . ASP A 1 131 ? -38.187 11.628 65.572 1.00 60.03 131 ASP A C 1
ATOM 1041 O O . ASP A 1 131 ? -37.223 10.903 65.356 1.00 60.03 131 ASP A O 1
ATOM 1045 N N . LYS A 1 132 ? -38.863 11.526 66.722 1.00 59.78 132 LYS A N 1
ATOM 1046 C CA . LYS A 1 132 ? -38.423 10.783 67.933 1.00 5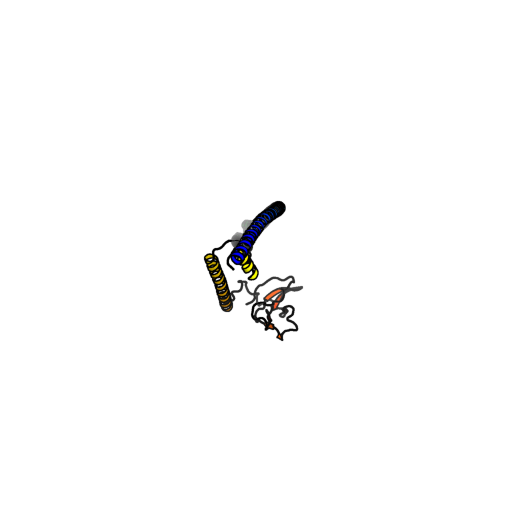9.78 132 LYS A CA 1
ATOM 1047 C C . LYS A 1 132 ? -38.146 9.262 67.775 1.00 59.78 132 LYS A C 1
ATOM 1049 O O . LYS A 1 132 ? -37.837 8.610 68.770 1.00 59.78 132 LYS A O 1
ATOM 1054 N N . ASP A 1 133 ? -38.197 8.700 66.568 1.00 60.00 133 ASP A N 1
ATOM 1055 C CA . ASP A 1 133 ? -37.927 7.294 66.236 1.00 60.00 133 ASP A CA 1
ATOM 1056 C C . ASP A 1 133 ? -36.461 7.061 65.814 1.00 60.00 133 ASP A C 1
ATOM 1058 O O . ASP A 1 133 ? -36.137 6.697 64.679 1.00 60.00 133 ASP A O 1
ATOM 1062 N N . SER A 1 134 ? -35.550 7.194 66.784 1.00 67.88 134 SER A N 1
ATOM 1063 C CA . SER A 1 134 ? -34.097 7.004 66.609 1.00 67.88 134 SER A CA 1
ATOM 1064 C C . SER A 1 134 ? -33.709 5.665 65.951 1.00 67.88 134 SER A C 1
ATOM 1066 O O . SER A 1 134 ? -32.735 5.606 65.198 1.00 67.88 134 SER A O 1
ATOM 1068 N N . SER A 1 135 ? -34.492 4.603 66.175 1.00 74.00 135 SER A N 1
ATOM 1069 C CA . SER A 1 135 ? -34.263 3.275 65.590 1.00 74.00 135 SER A CA 1
ATOM 1070 C C . SER A 1 135 ? -34.476 3.246 64.071 1.00 74.00 135 SER A C 1
ATOM 1072 O O . SER A 1 135 ? -33.652 2.681 63.352 1.00 74.00 135 SER A O 1
ATOM 1074 N N . LYS A 1 136 ? -35.535 3.891 63.565 1.00 75.12 136 LYS A N 1
ATOM 1075 C CA . LYS A 1 136 ? -35.864 3.903 62.130 1.00 75.12 136 LYS A CA 1
ATOM 1076 C C . LYS A 1 136 ? -34.869 4.753 61.340 1.00 75.12 136 LYS A C 1
ATOM 1078 O O . LYS A 1 136 ? -34.456 4.386 60.242 1.00 75.12 136 LYS A O 1
ATOM 1083 N N . GLY A 1 137 ? -34.424 5.849 61.949 1.00 71.12 137 GLY A N 1
ATOM 1084 C CA . GLY A 1 137 ? -33.353 6.691 61.437 1.00 71.12 137 GLY A CA 1
ATOM 1085 C C . GLY A 1 137 ? -31.998 5.978 61.315 1.00 71.12 137 GLY A C 1
ATOM 1086 O O . GLY A 1 137 ? -31.333 6.086 60.284 1.00 71.12 137 GLY A O 1
ATOM 1087 N N . GLN A 1 138 ? -31.601 5.191 62.324 1.00 75.94 138 GLN A N 1
ATOM 1088 C CA . GLN A 1 138 ? -30.381 4.370 62.264 1.00 75.94 138 GLN A CA 1
ATOM 1089 C C . GLN A 1 138 ? -30.456 3.274 61.192 1.00 75.94 138 GLN A C 1
ATOM 1091 O O . GLN A 1 138 ? -29.468 3.030 60.498 1.00 75.94 138 GLN A O 1
ATOM 1096 N N . GLU A 1 139 ? -31.617 2.640 61.020 1.00 80.25 139 GLU A N 1
ATOM 1097 C CA . GLU A 1 139 ? -31.822 1.612 59.995 1.00 80.25 139 GLU A CA 1
ATOM 1098 C C . GLU A 1 139 ? -31.702 2.192 58.571 1.00 80.25 139 GLU A C 1
ATOM 1100 O O . GLU A 1 139 ? -31.065 1.599 57.698 1.00 80.25 139 GLU A O 1
ATOM 1105 N N . LEU A 1 140 ? -32.255 3.389 58.340 1.00 78.19 140 LEU A N 1
ATOM 1106 C CA . LEU A 1 140 ? -32.121 4.108 57.069 1.00 78.19 140 LEU A CA 1
ATOM 1107 C C . LEU A 1 140 ? -30.676 4.561 56.805 1.00 78.19 140 LEU A C 1
ATOM 1109 O O . LEU A 1 140 ? -30.202 4.456 55.674 1.00 78.19 140 LEU A O 1
ATOM 1113 N N . LEU A 1 141 ? -29.943 4.987 57.840 1.00 78.12 141 LEU A N 1
ATOM 1114 C CA . LEU A 1 141 ? -28.524 5.341 57.721 1.00 78.12 141 LEU A CA 1
ATOM 1115 C C . LEU A 1 141 ? -27.661 4.131 57.315 1.00 78.12 141 LEU A C 1
ATOM 1117 O O . LEU A 1 141 ? -26.776 4.261 56.469 1.00 78.12 141 LEU A O 1
ATOM 1121 N N . GLN A 1 142 ? -27.925 2.948 57.880 1.00 82.06 142 GLN A N 1
ATOM 1122 C CA . GLN A 1 142 ? -27.227 1.715 57.495 1.00 82.06 142 GLN A CA 1
ATOM 1123 C C . GLN A 1 142 ? -27.537 1.312 56.049 1.00 82.06 142 GLN A C 1
ATOM 1125 O O . GLN A 1 142 ? -26.620 0.952 55.310 1.00 82.06 142 GLN A O 1
ATOM 1130 N N . LYS A 1 143 ? -28.801 1.433 55.616 1.00 81.88 143 LYS A N 1
ATOM 1131 C CA . LYS A 1 143 ? -29.197 1.194 54.216 1.00 81.88 143 LYS A CA 1
ATOM 1132 C C . LYS A 1 143 ? -28.479 2.143 53.258 1.00 81.88 143 LYS A C 1
ATOM 1134 O O . LYS A 1 143 ? -27.968 1.690 52.239 1.00 81.88 143 LYS A O 1
ATOM 1139 N N . TYR A 1 144 ? -28.356 3.422 53.614 1.00 79.50 144 TYR A N 1
ATOM 1140 C CA . TYR A 1 144 ? -27.575 4.391 52.843 1.00 79.50 144 TYR A CA 1
ATOM 1141 C C . TYR A 1 144 ? -26.089 4.002 52.749 1.00 79.50 144 TYR A C 1
ATOM 1143 O O . TYR A 1 144 ? -25.523 3.990 51.658 1.00 79.50 144 TYR A O 1
ATOM 1151 N N . GLN A 1 145 ? -25.451 3.642 53.869 1.00 80.31 145 GLN A N 1
ATOM 1152 C CA . GLN A 1 145 ? -24.039 3.236 53.878 1.00 80.31 145 GLN A CA 1
ATOM 1153 C C . GLN A 1 145 ? -23.782 1.977 53.038 1.00 80.31 145 GLN A C 1
ATOM 1155 O O . GLN A 1 145 ? -22.754 1.893 52.362 1.00 80.31 145 GLN A O 1
ATOM 1160 N N . LEU A 1 146 ? -24.706 1.012 53.072 1.00 85.38 146 LEU A N 1
ATOM 1161 C CA . LEU A 1 146 ? -24.632 -0.197 52.257 1.00 85.38 146 LEU A CA 1
ATOM 1162 C C . LEU A 1 146 ? -24.795 0.132 50.768 1.00 85.38 146 LEU A C 1
ATOM 1164 O O . LEU A 1 146 ? -23.928 -0.229 49.975 1.00 85.38 146 LEU A O 1
ATOM 1168 N N . ALA A 1 147 ? -25.826 0.902 50.408 1.00 80.19 147 ALA A N 1
ATOM 1169 C CA . ALA A 1 147 ? -26.064 1.331 49.031 1.00 80.19 147 ALA A CA 1
ATOM 1170 C C . ALA A 1 147 ? -24.885 2.142 48.462 1.00 80.19 147 ALA A C 1
ATOM 1172 O O . ALA A 1 147 ? -24.508 1.967 47.305 1.00 80.19 147 ALA A O 1
ATOM 1173 N N . ALA A 1 148 ? -24.247 2.985 49.281 1.00 79.19 148 ALA A N 1
ATOM 1174 C CA . ALA A 1 148 ? -23.059 3.737 48.887 1.00 79.19 148 ALA A CA 1
ATOM 1175 C C . ALA A 1 148 ? -21.847 2.824 48.614 1.00 79.19 148 ALA A C 1
ATOM 1177 O O . ALA A 1 148 ? -21.118 3.049 47.645 1.00 79.19 148 ALA A O 1
ATOM 1178 N N . LYS A 1 149 ? -21.636 1.778 49.429 1.00 85.75 149 LYS A N 1
ATOM 1179 C CA . LYS A 1 149 ? -20.582 0.776 49.190 1.00 85.75 149 LYS A CA 1
ATOM 1180 C C . LYS A 1 149 ? -20.839 -0.031 47.920 1.00 85.75 149 LYS A C 1
ATOM 1182 O O . LYS A 1 149 ? -19.942 -0.129 47.087 1.00 85.75 149 LYS A O 1
ATOM 1187 N N . GLU A 1 150 ? -22.055 -0.539 47.742 1.00 86.62 150 GLU A N 1
ATOM 1188 C CA . GLU A 1 150 ? -22.443 -1.309 46.553 1.00 86.62 150 GLU A CA 1
ATOM 1189 C C . GLU A 1 150 ? -22.317 -0.470 45.272 1.00 86.62 150 GLU A C 1
ATOM 1191 O O . GLU A 1 150 ? -21.785 -0.938 44.264 1.00 86.62 150 GLU A O 1
ATOM 1196 N N . ALA A 1 151 ? -22.727 0.803 45.313 1.00 80.62 151 ALA A N 1
ATOM 1197 C CA . ALA A 1 151 ? -22.567 1.721 44.189 1.00 80.62 151 ALA A CA 1
ATOM 1198 C C . ALA A 1 151 ? -21.087 1.972 43.850 1.00 80.62 151 ALA A C 1
ATOM 1200 O O . ALA A 1 151 ? -20.730 2.040 42.671 1.00 80.62 151 ALA A O 1
ATOM 1201 N N . HIS A 1 152 ? -20.222 2.091 44.864 1.00 81.12 152 HIS A N 1
ATOM 1202 C CA . HIS A 1 152 ? -18.784 2.276 44.674 1.00 81.12 152 HIS A CA 1
ATOM 1203 C C . HIS A 1 152 ? -18.114 1.033 44.066 1.00 81.12 152 HIS A C 1
ATOM 1205 O O . HIS A 1 152 ? -17.330 1.151 43.120 1.00 81.12 152 HIS A O 1
ATOM 1211 N N . GLU A 1 153 ? -18.421 -0.161 44.577 1.00 87.56 153 GLU A N 1
ATOM 1212 C CA . GLU A 1 153 ? -17.921 -1.430 44.030 1.00 87.56 153 GLU A CA 1
ATOM 1213 C C . GLU A 1 153 ? -18.398 -1.636 42.586 1.00 87.56 153 GLU A C 1
ATOM 1215 O O . GLU A 1 153 ? -17.578 -1.858 41.695 1.00 87.56 153 GLU A O 1
ATOM 1220 N N . SER A 1 154 ? -19.689 -1.415 42.318 1.00 84.50 154 SER A N 1
ATOM 1221 C CA . SER A 1 154 ? -20.264 -1.500 40.971 1.00 84.50 154 SER A CA 1
ATOM 1222 C C . SER A 1 154 ? -19.590 -0.545 39.975 1.00 84.50 154 SER A C 1
ATOM 1224 O O . SER A 1 154 ? -19.243 -0.948 38.863 1.00 84.50 154 SER A O 1
ATOM 1226 N N . LEU A 1 155 ? -19.343 0.710 40.371 1.00 81.00 155 LEU A N 1
ATOM 1227 C CA . LEU A 1 155 ? -18.605 1.683 39.557 1.00 81.00 155 LEU A CA 1
ATOM 1228 C C . LEU A 1 155 ? -17.171 1.227 39.269 1.00 81.00 155 LEU A C 1
ATOM 1230 O O . LEU A 1 155 ? -16.683 1.393 38.149 1.00 81.00 155 LEU A O 1
ATOM 1234 N N . THR A 1 156 ? -16.501 0.657 40.269 1.00 85.62 156 THR A N 1
ATOM 1235 C CA . THR A 1 156 ? -15.120 0.180 40.151 1.00 85.62 156 THR A CA 1
ATOM 1236 C C . THR A 1 156 ? -15.026 -0.976 39.153 1.00 85.62 156 THR A C 1
ATOM 1238 O O . THR A 1 156 ? -14.180 -0.947 38.253 1.00 85.62 156 THR A O 1
ATOM 1241 N N . ASP A 1 157 ? -15.933 -1.948 39.247 1.00 87.62 157 ASP A N 1
ATOM 1242 C CA . ASP A 1 157 ? -15.993 -3.084 38.327 1.00 87.62 157 ASP A CA 1
ATOM 1243 C C . ASP A 1 157 ? -16.371 -2.655 36.902 1.00 87.62 157 ASP A C 1
ATOM 1245 O O . ASP A 1 157 ? -15.750 -3.104 35.934 1.00 87.62 157 ASP A O 1
ATOM 1249 N N . GLU A 1 158 ? -17.317 -1.721 36.750 1.00 83.62 158 GLU A N 1
ATOM 1250 C CA . GLU A 1 158 ? -17.704 -1.173 35.444 1.00 83.62 158 GLU A CA 1
ATOM 1251 C C . GLU A 1 158 ? -16.529 -0.448 34.758 1.00 83.62 158 GLU A C 1
ATOM 1253 O O . GLU A 1 158 ? -16.312 -0.599 33.550 1.00 83.62 158 GLU A O 1
ATOM 1258 N N . ILE A 1 159 ? -15.739 0.323 35.516 1.00 83.62 159 ILE A N 1
ATOM 1259 C CA . ILE A 1 159 ? -14.529 0.988 35.008 1.00 83.62 159 ILE A CA 1
ATOM 1260 C C . ILE A 1 159 ? -13.492 -0.052 34.577 1.00 83.62 159 ILE A C 1
ATOM 1262 O O . ILE A 1 159 ? -12.918 0.067 33.489 1.00 83.62 159 ILE A O 1
ATOM 1266 N N . LYS A 1 160 ? -13.273 -1.089 35.391 1.00 91.00 160 LYS A N 1
ATOM 1267 C CA . LYS A 1 160 ? -12.309 -2.156 35.109 1.00 91.00 160 LYS A CA 1
ATOM 1268 C C . LYS A 1 160 ? -12.667 -2.933 33.838 1.00 91.00 160 LYS A C 1
ATOM 1270 O O . LYS A 1 160 ? -11.800 -3.128 32.986 1.00 91.00 160 LYS A O 1
ATOM 1275 N N . ASP A 1 161 ? -13.934 -3.309 33.664 1.00 89.31 161 ASP A N 1
ATOM 1276 C CA . ASP A 1 161 ? -14.416 -4.002 32.460 1.00 89.31 161 ASP A CA 1
ATOM 1277 C C . ASP A 1 161 ? -14.289 -3.123 31.202 1.00 89.31 161 ASP A C 1
ATOM 1279 O O . ASP A 1 161 ? -13.804 -3.571 30.157 1.00 89.31 161 ASP A O 1
ATOM 1283 N N . LYS A 1 162 ? -14.641 -1.832 31.295 1.00 86.12 162 LYS A N 1
ATOM 1284 C CA . LYS A 1 162 ? -14.464 -0.890 30.177 1.00 86.12 162 LYS A CA 1
ATOM 1285 C C . LYS A 1 162 ? -12.992 -0.716 29.799 1.00 86.12 162 LYS A C 1
ATOM 1287 O O . LYS A 1 162 ? -12.686 -0.721 28.605 1.00 86.12 162 LYS A O 1
ATOM 1292 N N . LEU A 1 163 ? -12.089 -0.603 30.776 1.00 85.25 163 LEU A N 1
ATOM 1293 C CA . LEU A 1 163 ? -10.645 -0.517 30.533 1.00 85.25 163 LEU A CA 1
ATOM 1294 C C . LEU A 1 163 ? -10.117 -1.778 29.842 1.00 85.25 163 LEU A C 1
ATOM 1296 O O . LEU A 1 163 ? -9.452 -1.666 28.811 1.00 85.25 163 LEU A O 1
ATOM 1300 N N . ALA A 1 164 ? -10.488 -2.965 30.327 1.00 89.06 164 ALA A N 1
ATOM 1301 C CA . ALA A 1 164 ? -10.088 -4.233 29.718 1.00 89.06 164 ALA A CA 1
ATOM 1302 C C . ALA A 1 164 ? -10.578 -4.356 28.262 1.00 89.06 164 ALA A C 1
ATOM 1304 O O . ALA A 1 164 ? -9.820 -4.751 27.372 1.00 89.06 164 ALA A O 1
ATOM 1305 N N . LYS A 1 165 ? -11.824 -3.947 27.980 1.00 90.75 165 LYS A N 1
ATOM 1306 C CA . LYS A 1 165 ? -12.377 -3.920 26.613 1.00 90.75 165 LYS A CA 1
ATOM 1307 C C . LYS A 1 165 ? -11.626 -2.955 25.695 1.00 90.75 165 LYS A C 1
ATOM 1309 O O . LYS A 1 165 ? -11.418 -3.273 24.521 1.00 90.75 165 LYS A O 1
ATOM 1314 N N . VAL A 1 166 ? -11.233 -1.782 26.194 1.00 84.44 166 VAL A N 1
ATOM 1315 C CA . VAL A 1 166 ? -10.429 -0.814 25.428 1.00 84.44 166 VAL A CA 1
ATOM 1316 C C . VAL A 1 166 ? -9.040 -1.378 25.139 1.00 84.44 166 VAL A C 1
ATOM 1318 O O . VAL A 1 166 ? -8.585 -1.307 23.997 1.00 84.44 166 VAL A O 1
ATOM 1321 N N . GLU A 1 167 ? -8.397 -1.999 26.125 1.00 82.81 167 GLU A N 1
ATOM 1322 C CA . GLU A 1 167 ? -7.077 -2.606 25.965 1.00 82.81 167 GLU A CA 1
ATOM 1323 C C . GLU A 1 167 ? -7.095 -3.757 24.945 1.00 82.81 167 GLU A C 1
ATOM 1325 O O . GLU A 1 167 ? -6.260 -3.797 24.040 1.00 82.81 167 GLU A O 1
ATOM 1330 N N . ALA A 1 168 ? -8.095 -4.642 25.016 1.00 89.00 168 ALA A N 1
ATOM 1331 C CA . ALA A 1 168 ? -8.272 -5.732 24.058 1.00 89.00 168 ALA A CA 1
ATOM 1332 C C . ALA A 1 168 ? -8.497 -5.214 22.625 1.00 89.00 168 ALA A C 1
ATOM 1334 O O . ALA A 1 168 ? -7.883 -5.708 21.676 1.00 89.00 168 ALA A O 1
ATOM 1335 N N . LYS A 1 169 ? -9.325 -4.170 22.456 1.00 90.56 169 LYS A N 1
ATOM 1336 C CA . LYS A 1 169 ? -9.520 -3.516 21.151 1.00 90.56 169 LYS A CA 1
ATOM 1337 C C . LYS A 1 169 ? -8.238 -2.863 20.635 1.00 90.56 169 LYS A C 1
ATOM 1339 O O . LYS A 1 169 ? -7.967 -2.949 19.440 1.00 90.56 169 LYS A O 1
ATOM 1344 N N . SER A 1 170 ? -7.460 -2.223 21.509 1.00 81.88 170 SER A N 1
ATOM 1345 C CA . SER A 1 170 ? -6.173 -1.614 21.156 1.00 81.88 170 SER A CA 1
ATOM 1346 C C . SER A 1 170 ? -5.174 -2.667 20.669 1.00 81.88 170 SER A C 1
ATOM 1348 O O . SER A 1 170 ? -4.623 -2.533 19.578 1.00 81.88 170 SER A O 1
ATOM 1350 N N . LYS A 1 171 ? -5.029 -3.777 21.407 1.00 87.75 171 LYS A N 1
ATOM 1351 C CA . LYS A 1 171 ? -4.195 -4.925 21.014 1.00 87.75 171 LYS A CA 1
ATOM 1352 C C . LYS A 1 171 ? -4.600 -5.482 19.648 1.00 87.75 171 LYS A C 1
ATOM 1354 O O . LYS A 1 171 ? -3.756 -5.579 18.762 1.00 87.75 171 LYS A O 1
ATOM 1359 N N . SER A 1 172 ? -5.893 -5.736 19.437 1.00 89.19 172 SER A N 1
ATOM 1360 C CA . SER A 1 172 ? -6.409 -6.232 18.153 1.00 89.19 172 SER A CA 1
ATOM 1361 C C . SER A 1 172 ? -6.123 -5.273 16.989 1.00 89.19 172 SER A C 1
ATOM 1363 O O . SER A 1 172 ? -5.675 -5.706 15.926 1.00 89.19 172 SER A O 1
ATOM 1365 N N . LYS A 1 173 ? -6.315 -3.960 17.179 1.00 87.38 173 LYS A N 1
ATOM 1366 C CA . LYS A 1 173 ? -5.985 -2.960 16.151 1.00 87.38 173 LYS A CA 1
ATOM 1367 C C . LYS A 1 173 ? -4.483 -2.896 15.871 1.00 87.38 173 LYS A C 1
ATOM 1369 O O . LYS A 1 173 ? -4.098 -2.828 14.709 1.00 87.38 173 LYS A O 1
ATOM 1374 N N . ASN A 1 174 ? -3.637 -2.974 16.896 1.00 80.88 174 ASN A N 1
ATOM 1375 C CA . ASN A 1 174 ? -2.182 -3.004 16.725 1.00 80.88 174 ASN A CA 1
ATOM 1376 C C . ASN A 1 174 ? -1.726 -4.250 15.954 1.00 80.88 174 ASN A C 1
ATOM 1378 O O . ASN A 1 174 ? -0.863 -4.153 15.085 1.00 80.88 174 ASN A O 1
ATOM 1382 N N . GLU A 1 175 ? -2.337 -5.409 16.203 1.00 81.44 175 GLU A N 1
ATOM 1383 C CA . GLU A 1 175 ? -2.084 -6.628 15.430 1.00 81.44 175 GLU A CA 1
ATOM 1384 C C . GLU A 1 175 ? -2.539 -6.501 13.972 1.00 81.44 175 GLU A C 1
ATOM 1386 O O . GLU A 1 175 ? -1.815 -6.929 13.069 1.00 81.44 175 GLU A O 1
ATOM 1391 N N . GLN A 1 176 ? -3.695 -5.875 13.722 1.00 81.56 176 GLN A N 1
ATOM 1392 C CA . GLN A 1 176 ? -4.166 -5.567 12.368 1.00 81.56 176 GLN A CA 1
ATOM 1393 C C . GLN A 1 176 ? -3.207 -4.620 11.641 1.00 81.56 176 GLN A C 1
ATOM 1395 O O . GLN A 1 176 ? -2.839 -4.900 10.502 1.00 81.56 176 GLN A O 1
ATOM 1400 N N . ILE A 1 177 ? -2.745 -3.552 12.302 1.00 76.75 177 ILE A N 1
ATOM 1401 C CA . ILE A 1 177 ? -1.742 -2.626 11.758 1.00 76.75 177 ILE A CA 1
ATOM 1402 C C . ILE A 1 177 ? -0.445 -3.378 11.466 1.00 76.75 177 ILE A C 1
ATOM 1404 O O . ILE A 1 177 ? 0.062 -3.296 10.355 1.00 76.75 177 ILE A O 1
ATOM 1408 N N . ALA A 1 178 ? 0.066 -4.176 12.404 1.00 71.62 178 ALA A N 1
ATOM 1409 C CA . ALA A 1 178 ? 1.266 -4.978 12.187 1.00 71.62 178 ALA A CA 1
ATOM 1410 C C . ALA A 1 178 ? 1.088 -5.974 11.029 1.00 71.62 178 ALA A C 1
ATOM 1412 O O . ALA A 1 178 ? 2.019 -6.209 10.262 1.00 71.62 178 ALA A O 1
ATOM 1413 N N . SER A 1 179 ? -0.107 -6.550 10.864 1.00 72.44 179 SER A N 1
ATOM 1414 C CA . SER A 1 179 ? -0.442 -7.403 9.724 1.00 72.44 179 SER A CA 1
ATOM 1415 C C . SER A 1 179 ? -0.480 -6.628 8.407 1.00 72.44 179 SER A C 1
ATOM 1417 O O . SER A 1 179 ? 0.004 -7.143 7.406 1.00 72.44 179 SER A O 1
ATOM 1419 N N . LEU A 1 180 ? -1.031 -5.412 8.392 1.00 71.38 180 LEU A N 1
ATOM 1420 C CA . LEU A 1 180 ? -1.062 -4.535 7.219 1.00 71.38 180 LEU A CA 1
ATOM 1421 C C . LEU A 1 180 ? 0.336 -4.046 6.849 1.00 71.38 180 LEU A C 1
ATOM 1423 O O . LEU A 1 180 ? 0.710 -4.139 5.690 1.00 71.38 180 LEU A O 1
ATOM 1427 N N . VAL A 1 181 ? 1.148 -3.624 7.819 1.00 66.62 181 VAL A N 1
ATOM 1428 C CA . VAL A 1 181 ? 2.563 -3.275 7.614 1.00 66.62 181 VAL A CA 1
ATOM 1429 C C . VAL A 1 181 ? 3.317 -4.480 7.067 1.00 66.62 181 VAL A C 1
ATOM 1431 O O . VAL A 1 181 ? 4.043 -4.363 6.082 1.00 66.62 181 VAL A O 1
ATOM 1434 N N . ARG A 1 182 ? 3.088 -5.672 7.631 1.00 66.31 182 ARG A N 1
ATOM 1435 C CA . ARG A 1 182 ? 3.634 -6.902 7.061 1.00 66.31 182 ARG A CA 1
ATOM 1436 C C . ARG A 1 182 ? 3.112 -7.163 5.654 1.00 66.31 182 ARG A C 1
ATOM 1438 O O . ARG A 1 182 ? 3.872 -7.665 4.845 1.00 66.31 182 ARG A O 1
ATOM 1445 N N . MET A 1 183 ? 1.868 -6.843 5.332 1.00 63.06 183 MET A N 1
ATOM 1446 C CA . MET A 1 183 ? 1.328 -7.021 3.987 1.00 63.06 183 MET A CA 1
ATOM 1447 C C . MET A 1 183 ? 1.925 -6.021 2.996 1.00 63.06 183 MET A C 1
ATOM 1449 O O . MET A 1 183 ? 2.276 -6.416 1.905 1.00 63.06 183 MET A O 1
ATOM 1453 N N . ILE A 1 184 ? 2.098 -4.758 3.368 1.00 58.50 184 ILE A N 1
ATOM 1454 C CA . ILE A 1 184 ? 2.560 -3.701 2.461 1.00 58.50 184 ILE A CA 1
ATOM 1455 C C . ILE A 1 184 ? 4.083 -3.747 2.295 1.00 58.50 184 ILE A C 1
ATOM 1457 O O . ILE A 1 184 ? 4.592 -3.685 1.182 1.00 58.50 184 ILE A O 1
ATOM 1461 N N . PHE A 1 185 ? 4.820 -3.900 3.397 1.00 52.22 185 PHE A N 1
ATOM 1462 C CA . PHE A 1 185 ? 6.283 -3.800 3.413 1.00 52.22 185 PHE A CA 1
ATOM 1463 C C . PHE A 1 185 ? 6.992 -5.157 3.499 1.00 52.22 185 PHE A C 1
ATOM 1465 O O . PHE A 1 185 ? 8.177 -5.253 3.184 1.00 52.22 185 PHE A O 1
ATOM 1472 N N . THR A 1 186 ? 6.290 -6.217 3.925 1.00 50.88 186 THR A N 1
ATOM 1473 C CA . THR A 1 186 ? 6.848 -7.581 4.014 1.00 50.88 186 THR A CA 1
ATOM 1474 C C . THR A 1 186 ? 6.076 -8.634 3.218 1.00 50.88 186 THR A C 1
ATOM 1476 O O . THR A 1 186 ? 6.466 -9.808 3.266 1.00 50.88 186 THR A O 1
ATOM 1479 N N . GLN A 1 187 ? 5.040 -8.266 2.431 1.00 47.28 187 GLN A N 1
ATOM 1480 C CA . GLN A 1 187 ? 4.683 -9.100 1.286 1.00 47.28 187 GLN A CA 1
ATOM 1481 C C . GLN A 1 187 ? 6.000 -9.265 0.574 1.00 47.28 187 GLN A C 1
ATOM 1483 O O . GLN A 1 187 ? 6.681 -8.275 0.306 1.00 47.28 187 GLN A O 1
ATOM 1488 N N . LYS A 1 188 ? 6.409 -10.528 0.410 1.00 46.41 188 LYS A N 1
ATOM 1489 C CA . LYS A 1 188 ? 7.565 -10.898 -0.394 1.00 46.41 188 LYS A CA 1
ATOM 1490 C C . LYS A 1 188 ? 7.533 -9.935 -1.565 1.00 46.41 188 LYS A C 1
ATOM 1492 O O . LYS A 1 188 ? 6.572 -10.057 -2.326 1.00 46.41 188 LYS A O 1
ATOM 1497 N N . ARG A 1 189 ? 8.492 -8.982 -1.622 1.00 39.47 189 ARG A N 1
ATOM 1498 C CA . ARG A 1 189 ? 8.730 -8.112 -2.788 1.00 39.47 189 ARG A CA 1
ATOM 1499 C C . ARG A 1 189 ? 8.290 -8.936 -3.958 1.00 39.47 189 ARG A C 1
ATOM 1501 O O . ARG A 1 189 ? 8.808 -10.065 -3.975 1.00 39.47 189 ARG A O 1
ATOM 1508 N N . GLU A 1 190 ? 7.318 -8.471 -4.754 1.00 42.28 190 GLU A N 1
ATOM 1509 C CA . GLU A 1 190 ? 6.864 -9.177 -5.952 1.00 42.28 190 GLU A CA 1
ATOM 1510 C C . GLU A 1 190 ? 8.067 -9.933 -6.451 1.00 42.28 190 GLU A C 1
ATOM 1512 O O . GLU A 1 190 ? 9.082 -9.329 -6.820 1.00 42.28 190 GLU A O 1
ATOM 1517 N N . ARG A 1 191 ? 8.087 -11.246 -6.178 1.00 45.19 191 ARG A N 1
ATOM 1518 C CA . ARG A 1 191 ? 9.268 -11.990 -6.559 1.00 45.19 191 ARG A CA 1
ATOM 1519 C C . ARG A 1 191 ? 9.095 -11.888 -8.044 1.00 45.19 191 ARG A C 1
ATOM 1521 O O . ARG A 1 191 ? 8.123 -12.445 -8.548 1.00 45.19 191 ARG A O 1
ATOM 1528 N N . VAL A 1 192 ? 9.960 -11.125 -8.696 1.00 42.34 192 VAL A N 1
ATOM 1529 C CA . VAL A 1 192 ? 10.111 -11.189 -10.133 1.00 42.34 192 VAL A CA 1
ATOM 1530 C C . VAL A 1 192 ? 10.606 -12.611 -10.354 1.00 42.34 192 VAL A C 1
ATOM 1532 O O . VAL A 1 192 ? 11.794 -12.929 -10.299 1.00 42.34 192 VAL A O 1
ATOM 1535 N N . VAL A 1 193 ? 9.649 -13.536 -10.369 1.00 46.59 193 VAL A N 1
ATOM 1536 C CA . VAL A 1 193 ? 9.848 -14.928 -10.684 1.00 46.59 193 VAL A CA 1
ATOM 1537 C C . VAL A 1 193 ? 9.847 -14.882 -12.183 1.00 46.59 193 VAL A C 1
ATOM 1539 O O . VAL A 1 193 ? 8.830 -15.143 -12.809 1.00 46.59 193 VAL A O 1
ATOM 1542 N N . PHE A 1 194 ? 10.997 -14.494 -12.726 1.00 51.28 194 PHE A N 1
ATOM 1543 C CA . PHE A 1 194 ? 11.249 -14.669 -14.136 1.00 51.28 194 PHE A CA 1
ATOM 1544 C C . PHE A 1 194 ? 10.830 -16.098 -14.491 1.00 51.28 194 PHE A C 1
ATOM 1546 O O . PHE A 1 194 ? 11.177 -17.051 -13.764 1.00 51.28 194 PHE A O 1
ATOM 1553 N N . SER A 1 195 ? 10.052 -16.254 -15.555 1.00 59.00 195 SER A N 1
ATOM 1554 C CA . SER A 1 195 ? 9.756 -17.570 -16.101 1.00 59.00 195 SER A CA 1
ATOM 1555 C C . SER A 1 195 ? 11.072 -18.275 -16.463 1.00 59.00 195 SER A C 1
ATOM 1557 O O . SER A 1 195 ? 12.166 -17.701 -16.398 1.00 59.00 195 SER A O 1
ATOM 1559 N N . LYS A 1 196 ? 11.016 -19.571 -16.779 1.00 68.62 196 LYS A N 1
ATOM 1560 C CA . LYS A 1 196 ? 12.224 -20.241 -17.273 1.00 68.62 196 LYS A CA 1
ATOM 1561 C C . LYS A 1 196 ? 12.729 -19.542 -18.543 1.00 68.62 196 LYS A C 1
ATOM 1563 O O . LYS A 1 196 ? 13.915 -19.235 -18.598 1.00 68.62 196 LYS A O 1
ATOM 1568 N N . GLU A 1 197 ? 11.824 -19.197 -19.459 1.00 70.38 197 GLU A N 1
ATOM 1569 C CA . GLU A 1 197 ? 12.168 -18.522 -20.712 1.00 70.38 197 GLU A CA 1
ATOM 1570 C C . GLU A 1 197 ? 12.727 -17.109 -20.487 1.00 70.38 197 GLU A C 1
ATOM 1572 O O . GLU A 1 197 ? 13.730 -16.740 -21.095 1.00 70.38 197 GLU A O 1
ATOM 1577 N N . GLU A 1 198 ? 12.143 -16.325 -19.575 1.00 70.94 198 GLU A N 1
ATOM 1578 C CA . GLU A 1 198 ? 12.622 -14.968 -19.271 1.00 70.94 198 GLU A CA 1
ATOM 1579 C C . GLU A 1 198 ? 14.023 -14.981 -18.650 1.00 70.94 198 GLU A C 1
ATOM 1581 O O . GLU A 1 198 ? 14.854 -14.134 -18.973 1.00 70.94 198 GLU A O 1
ATOM 1586 N N . ARG A 1 199 ? 14.323 -15.966 -17.790 1.00 70.25 199 ARG A N 1
ATOM 1587 C CA . ARG A 1 199 ? 15.675 -16.134 -17.234 1.00 70.25 199 ARG A CA 1
ATOM 1588 C C . ARG A 1 199 ? 16.680 -16.511 -18.303 1.00 70.25 199 ARG A C 1
ATOM 1590 O O . ARG A 1 199 ? 17.747 -15.911 -18.339 1.00 70.25 199 ARG A O 1
ATOM 1597 N N . ASP A 1 200 ? 16.340 -17.491 -19.134 1.00 75.25 200 ASP A N 1
ATOM 1598 C CA . ASP A 1 200 ? 17.216 -17.964 -20.204 1.00 75.25 200 ASP A CA 1
ATOM 1599 C C . ASP A 1 200 ? 17.533 -16.810 -21.168 1.00 75.25 200 ASP A C 1
ATOM 1601 O O . ASP A 1 200 ? 18.697 -16.544 -21.445 1.00 75.25 200 ASP A O 1
ATOM 1605 N N . THR A 1 201 ? 16.527 -15.997 -21.502 1.00 79.56 201 THR A N 1
ATOM 1606 C CA . THR A 1 201 ? 16.688 -14.785 -22.321 1.00 79.56 201 THR A CA 1
ATOM 1607 C C . THR A 1 201 ? 17.607 -13.741 -21.673 1.00 79.56 201 THR A C 1
ATOM 1609 O O . THR A 1 201 ? 18.409 -13.109 -22.358 1.00 79.56 201 THR A O 1
ATOM 1612 N N . ILE A 1 202 ? 17.506 -13.520 -20.357 1.00 77.00 202 ILE A N 1
ATOM 1613 C CA . ILE A 1 202 ? 18.397 -12.597 -19.632 1.00 77.00 202 ILE A CA 1
ATOM 1614 C C . ILE A 1 202 ? 19.830 -13.137 -19.620 1.00 77.00 202 ILE A C 1
ATOM 16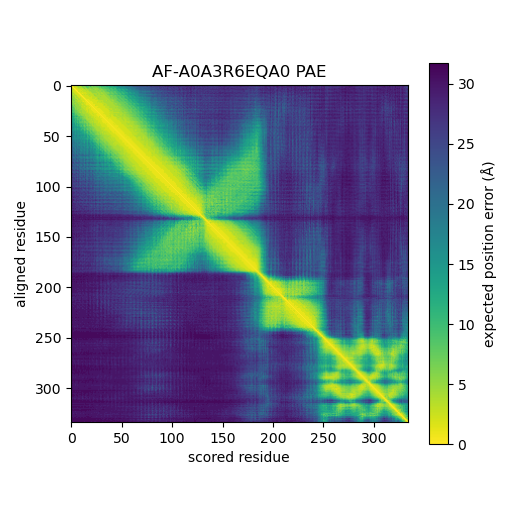16 O O . ILE A 1 202 ? 20.769 -12.371 -19.824 1.00 77.00 202 ILE A O 1
ATOM 1620 N N . TYR A 1 203 ? 20.003 -14.442 -19.409 1.00 75.06 203 TYR A N 1
ATOM 1621 C CA . TYR A 1 203 ? 21.316 -15.081 -19.424 1.00 75.06 203 TYR A CA 1
ATOM 1622 C C . TYR A 1 203 ? 21.979 -14.977 -20.799 1.00 75.06 203 TYR A C 1
ATOM 1624 O O . TYR A 1 203 ? 23.145 -14.593 -20.879 1.00 75.06 203 TYR A O 1
ATOM 1632 N N . ASP A 1 204 ? 21.228 -15.221 -21.871 1.00 79.69 204 ASP A N 1
ATOM 1633 C CA . ASP A 1 204 ? 21.731 -15.121 -23.240 1.00 79.69 204 ASP A CA 1
ATOM 1634 C C . ASP A 1 204 ? 22.106 -13.673 -23.593 1.00 79.69 204 ASP A C 1
ATOM 1636 O O . ASP A 1 204 ? 23.160 -13.428 -24.179 1.00 79.69 204 ASP A O 1
ATOM 1640 N N . LYS A 1 205 ? 21.313 -12.689 -23.143 1.00 81.00 205 LYS A N 1
ATOM 1641 C CA . LYS A 1 205 ? 21.636 -11.260 -23.292 1.00 81.00 205 LYS A CA 1
ATOM 1642 C C . LYS A 1 205 ? 22.904 -10.860 -22.539 1.00 81.00 205 LYS A C 1
ATOM 1644 O O . LYS A 1 205 ? 23.722 -10.138 -23.097 1.00 81.00 205 LYS A O 1
ATOM 1649 N N . VAL A 1 206 ? 23.092 -11.333 -21.305 1.00 76.88 206 VAL A N 1
ATOM 1650 C CA . VAL A 1 206 ? 24.301 -11.045 -20.510 1.00 76.88 206 VAL A CA 1
ATOM 1651 C C . VAL A 1 206 ? 25.540 -11.644 -21.174 1.00 76.88 206 VAL A C 1
ATOM 1653 O O . VAL A 1 206 ? 26.553 -10.959 -21.301 1.00 76.88 206 VAL A O 1
ATOM 1656 N N . MET A 1 207 ? 25.436 -12.883 -21.662 1.00 75.50 207 MET A N 1
ATOM 1657 C CA . MET A 1 207 ? 26.506 -13.566 -22.395 1.00 75.50 207 MET A CA 1
ATOM 1658 C C . MET A 1 207 ? 26.847 -12.897 -23.731 1.00 75.50 207 MET A C 1
ATOM 1660 O O . MET A 1 207 ? 27.992 -12.982 -24.162 1.00 75.50 207 MET A O 1
ATOM 1664 N N . ALA A 1 208 ? 25.878 -12.243 -24.377 1.00 79.25 208 ALA A N 1
ATOM 1665 C CA . ALA A 1 208 ? 26.089 -11.484 -25.608 1.00 79.25 208 ALA A CA 1
ATOM 1666 C C . ALA A 1 208 ? 26.621 -10.059 -25.361 1.00 79.25 208 ALA A C 1
ATOM 1668 O O . ALA A 1 208 ? 27.291 -9.504 -26.223 1.00 79.25 208 ALA A O 1
ATOM 1669 N N . SER A 1 209 ? 26.322 -9.459 -24.203 1.00 76.06 209 SER A N 1
ATOM 1670 C CA . SER A 1 209 ? 26.694 -8.071 -23.883 1.00 76.06 209 SER A CA 1
ATOM 1671 C C . SER A 1 209 ? 28.110 -7.886 -23.332 1.00 76.06 209 SER A C 1
ATOM 1673 O O . SER A 1 209 ? 28.593 -6.758 -23.285 1.00 76.06 209 SER A O 1
ATOM 1675 N N . VAL A 1 210 ? 28.755 -8.960 -22.870 1.00 76.69 210 VAL A N 1
ATOM 1676 C CA . VAL A 1 210 ? 30.069 -8.907 -22.218 1.00 76.69 210 VAL A CA 1
ATOM 1677 C C . VAL A 1 210 ? 31.020 -9.870 -22.921 1.00 76.69 210 VAL A C 1
ATOM 1679 O O . VAL A 1 210 ? 30.703 -11.047 -23.104 1.00 76.69 210 VAL A O 1
ATOM 1682 N N . GLU A 1 211 ? 32.203 -9.384 -23.294 1.00 76.44 211 GLU A N 1
ATOM 1683 C CA . GLU A 1 211 ? 33.267 -10.202 -23.880 1.00 76.44 211 GLU A CA 1
ATOM 1684 C C . GLU A 1 211 ? 33.913 -11.092 -22.811 1.00 76.44 211 GLU A C 1
ATOM 1686 O O . GLU A 1 211 ? 34.913 -10.745 -22.190 1.00 76.44 211 GLU A O 1
ATOM 1691 N N . PHE A 1 212 ? 33.313 -12.254 -22.565 1.00 77.19 212 PHE A N 1
ATOM 1692 C CA . PHE A 1 212 ? 33.884 -13.261 -21.674 1.00 77.19 212 PHE A CA 1
ATOM 1693 C C . PHE A 1 212 ? 34.963 -14.092 -22.377 1.00 77.19 212 PHE A C 1
ATOM 1695 O O . PHE A 1 212 ? 34.787 -14.526 -23.523 1.00 77.19 212 PHE A O 1
ATOM 1702 N N . THR A 1 213 ? 36.029 -14.418 -21.647 1.00 83.88 213 THR A N 1
ATOM 1703 C CA . THR A 1 213 ? 36.981 -15.466 -22.044 1.00 83.88 213 THR A CA 1
ATOM 1704 C C . THR A 1 213 ? 36.311 -16.846 -22.031 1.00 83.88 213 THR A C 1
ATOM 1706 O O . THR A 1 213 ? 35.294 -17.062 -21.364 1.00 83.88 213 THR A O 1
ATOM 1709 N N . ASP A 1 214 ? 36.861 -17.824 -22.751 1.00 82.19 214 ASP A N 1
ATOM 1710 C CA . ASP A 1 214 ? 36.242 -19.156 -22.843 1.00 82.19 214 ASP A CA 1
ATOM 1711 C C . ASP A 1 214 ? 36.164 -19.889 -21.492 1.00 82.19 214 ASP A C 1
ATOM 1713 O O . ASP A 1 214 ? 35.218 -20.646 -21.240 1.00 82.19 214 ASP A O 1
ATOM 1717 N N . GLU A 1 215 ? 37.099 -19.608 -20.582 1.00 83.06 215 GLU A N 1
ATOM 1718 C CA . GLU A 1 215 ? 37.076 -20.114 -19.207 1.00 83.06 215 GLU A CA 1
ATOM 1719 C C . GLU A 1 215 ? 35.954 -19.482 -18.374 1.00 83.06 215 GLU A C 1
ATOM 1721 O O . GLU A 1 215 ? 35.253 -20.185 -17.641 1.00 83.06 215 GLU A O 1
ATOM 1726 N N . GLU A 1 216 ? 35.721 -18.175 -18.514 1.00 79.56 216 GLU A N 1
ATOM 1727 C CA . GLU A 1 216 ? 34.627 -17.472 -17.836 1.00 79.56 216 GLU A CA 1
ATOM 1728 C C . GLU A 1 216 ? 33.265 -17.924 -18.363 1.00 79.56 216 GLU A C 1
ATOM 1730 O O . GLU A 1 216 ? 32.359 -18.194 -17.571 1.00 79.56 216 GLU A O 1
ATOM 1735 N N . LYS A 1 217 ? 33.139 -18.131 -19.681 1.00 80.44 217 LYS A N 1
ATOM 1736 C CA . LYS A 1 217 ? 31.936 -18.717 -20.292 1.00 80.44 217 LYS A CA 1
ATOM 1737 C C . LYS A 1 217 ? 31.656 -20.114 -19.742 1.00 80.44 217 LYS A C 1
ATOM 1739 O O . LYS A 1 217 ? 30.500 -20.466 -19.503 1.00 80.44 217 LYS A O 1
ATOM 1744 N N . LYS A 1 218 ? 32.699 -20.924 -19.527 1.00 84.31 218 LYS A N 1
ATOM 1745 C CA . LYS A 1 218 ? 32.567 -22.262 -18.938 1.00 84.31 218 LYS A CA 1
ATOM 1746 C C . LYS A 1 218 ? 32.113 -22.193 -17.478 1.00 84.31 218 LYS A C 1
ATOM 1748 O O . LYS A 1 218 ? 31.113 -22.824 -17.143 1.00 84.31 218 LYS A O 1
ATOM 1753 N N . ARG A 1 219 ? 32.759 -21.367 -16.647 1.00 82.06 219 ARG A N 1
ATOM 1754 C CA . ARG A 1 219 ? 32.360 -21.161 -15.241 1.00 82.06 219 ARG A CA 1
ATOM 1755 C C . ARG A 1 219 ? 30.936 -20.625 -15.114 1.00 82.06 219 ARG A C 1
ATOM 1757 O O . ARG A 1 219 ? 30.199 -21.017 -14.214 1.00 82.06 219 ARG A O 1
ATOM 1764 N N . TYR A 1 220 ? 30.521 -19.751 -16.026 1.00 81.06 220 TYR A N 1
ATOM 1765 C CA . TYR A 1 220 ? 29.162 -19.222 -16.050 1.00 81.06 220 TYR A CA 1
ATOM 1766 C C . TYR A 1 220 ? 28.117 -20.310 -16.334 1.00 81.06 220 TYR A C 1
ATOM 1768 O O . TYR A 1 220 ? 27.095 -20.379 -15.645 1.00 81.06 220 TYR A O 1
ATOM 1776 N N . ARG A 1 221 ? 28.388 -21.204 -17.298 1.00 81.19 221 ARG A N 1
ATOM 1777 C CA . ARG A 1 221 ? 27.531 -22.370 -17.583 1.00 81.19 221 ARG A CA 1
ATOM 1778 C C . ARG A 1 221 ? 27.428 -23.313 -16.382 1.00 81.19 221 ARG A C 1
ATOM 1780 O O . ARG A 1 221 ? 26.320 -23.678 -16.003 1.00 81.19 221 ARG A O 1
ATOM 1787 N N . GLU A 1 222 ? 28.546 -23.615 -15.728 1.00 84.38 222 GLU A N 1
ATOM 1788 C CA . GLU A 1 222 ? 28.572 -24.447 -14.514 1.00 84.38 222 GLU A CA 1
ATOM 1789 C C . GLU A 1 222 ? 27.748 -23.813 -13.372 1.00 84.38 222 GLU A C 1
ATOM 1791 O O . GLU A 1 222 ? 26.936 -24.479 -12.724 1.00 84.38 222 GLU A O 1
ATOM 1796 N N . CYS A 1 223 ? 27.862 -22.494 -13.170 1.00 80.38 223 CYS A N 1
ATOM 1797 C CA . CYS A 1 223 ? 27.045 -21.750 -12.206 1.00 80.38 223 CYS A CA 1
ATOM 1798 C C . CYS A 1 223 ? 25.543 -21.786 -12.538 1.00 80.38 223 CYS A C 1
ATOM 1800 O O . CYS A 1 223 ? 24.708 -21.874 -11.627 1.00 80.38 223 CYS A O 1
ATOM 1802 N N . ARG A 1 224 ? 25.178 -21.721 -13.826 1.00 79.06 224 ARG A N 1
ATOM 1803 C CA . ARG A 1 224 ? 23.786 -21.828 -14.291 1.00 79.06 224 ARG A CA 1
ATOM 1804 C C . ARG A 1 224 ? 23.204 -23.196 -13.949 1.00 79.06 224 ARG A C 1
ATOM 1806 O O . ARG A 1 224 ? 22.147 -23.257 -13.316 1.00 79.06 224 ARG A O 1
ATOM 1813 N N . GLU A 1 225 ? 23.904 -24.268 -14.307 1.00 82.88 225 GLU A N 1
ATOM 1814 C CA . GLU A 1 225 ? 23.487 -25.648 -14.037 1.00 82.88 225 GLU A CA 1
ATOM 1815 C C . GLU A 1 225 ? 23.312 -25.896 -12.534 1.00 82.88 225 GLU A C 1
ATOM 1817 O O . GLU A 1 225 ? 22.269 -26.394 -12.097 1.00 82.88 225 GLU A O 1
ATOM 1822 N N . PHE A 1 226 ? 24.262 -25.428 -11.720 1.00 83.75 226 PHE A N 1
ATOM 1823 C CA . PHE A 1 226 ? 24.173 -25.503 -10.264 1.00 83.75 226 PHE A CA 1
ATOM 1824 C C . PHE A 1 226 ? 22.927 -24.788 -9.712 1.00 83.75 226 PHE A C 1
ATOM 1826 O O . PHE A 1 226 ? 22.202 -25.322 -8.864 1.00 83.75 226 PHE A O 1
ATOM 1833 N N . CYS A 1 227 ? 22.632 -23.580 -10.206 1.00 75.06 227 CYS A N 1
ATOM 1834 C CA . CYS A 1 227 ? 21.454 -22.821 -9.788 1.00 75.06 227 CYS A CA 1
ATOM 1835 C C . CYS A 1 227 ? 20.139 -23.520 -10.165 1.00 75.06 227 CYS A C 1
ATOM 1837 O O . CYS A 1 227 ? 19.180 -23.500 -9.384 1.00 75.06 227 CYS A O 1
ATOM 1839 N N . GLU A 1 228 ? 20.065 -24.127 -11.350 1.00 77.81 228 GLU A N 1
ATOM 1840 C CA . GLU A 1 228 ? 18.907 -24.919 -11.771 1.00 77.81 228 GLU A CA 1
ATOM 1841 C C . GLU A 1 228 ? 18.708 -26.144 -10.883 1.00 77.81 228 GLU A C 1
ATOM 1843 O O . GLU A 1 228 ? 17.592 -26.404 -10.417 1.00 77.81 228 GLU A O 1
ATOM 1848 N N . GLU A 1 229 ? 19.786 -26.867 -10.597 1.00 80.75 229 GLU A N 1
ATOM 1849 C CA . GLU A 1 229 ? 19.742 -28.064 -9.773 1.00 80.75 229 GLU A CA 1
ATOM 1850 C C . GLU A 1 229 ? 19.331 -27.744 -8.329 1.00 80.75 229 GLU A C 1
ATOM 1852 O O . GLU A 1 229 ? 18.444 -28.394 -7.765 1.00 80.75 229 GLU A O 1
ATOM 1857 N N . TYR A 1 230 ? 19.875 -26.670 -7.748 1.00 77.88 230 TYR A N 1
ATOM 1858 C CA . TYR A 1 230 ? 19.475 -26.185 -6.427 1.00 77.88 230 TYR A CA 1
ATOM 1859 C C . TYR A 1 230 ? 17.974 -25.855 -6.365 1.00 77.88 230 TYR A C 1
ATOM 1861 O O . TYR A 1 230 ? 17.285 -26.219 -5.404 1.00 77.88 230 TYR A O 1
ATOM 1869 N N . ARG A 1 231 ? 17.429 -25.194 -7.396 1.00 73.31 231 ARG A N 1
ATOM 1870 C CA . ARG A 1 231 ? 15.994 -24.866 -7.468 1.00 73.31 231 ARG A CA 1
ATOM 1871 C C . ARG A 1 231 ? 15.136 -26.125 -7.573 1.00 73.31 231 ARG A C 1
ATOM 1873 O O . ARG A 1 231 ? 14.144 -26.215 -6.846 1.00 73.31 231 ARG A O 1
ATOM 1880 N N . LYS A 1 232 ? 15.533 -27.103 -8.397 1.00 76.25 232 LYS A N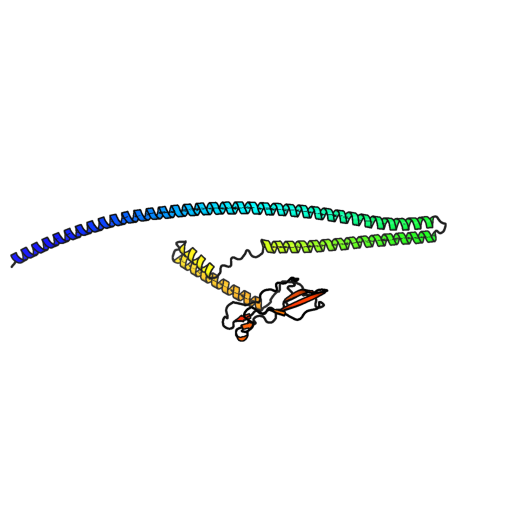 1
ATOM 1881 C CA . LYS A 1 232 ? 14.863 -28.413 -8.500 1.00 76.25 232 LYS A CA 1
ATOM 1882 C C . LYS A 1 232 ? 14.836 -29.115 -7.138 1.00 76.25 232 LYS A C 1
ATOM 1884 O O . LYS A 1 232 ? 13.760 -29.455 -6.647 1.00 76.25 232 LYS A O 1
ATOM 1889 N N . ARG A 1 233 ? 15.984 -29.218 -6.459 1.00 75.31 233 ARG A N 1
ATOM 1890 C CA . ARG A 1 233 ? 16.096 -29.818 -5.114 1.00 75.31 233 ARG A CA 1
ATOM 1891 C C . ARG A 1 233 ? 15.223 -29.094 -4.080 1.00 75.31 233 ARG A C 1
ATOM 1893 O O . ARG A 1 233 ? 14.557 -29.733 -3.266 1.00 75.31 233 ARG A O 1
ATOM 1900 N N . LYS A 1 234 ? 15.160 -27.759 -4.126 1.00 75.25 234 LYS A N 1
ATOM 1901 C CA . LYS A 1 234 ? 14.317 -26.950 -3.229 1.00 75.25 234 LYS A CA 1
ATOM 1902 C C . LYS A 1 234 ? 12.819 -27.125 -3.498 1.00 75.25 234 LYS A C 1
ATOM 1904 O O . LYS A 1 234 ? 12.044 -27.163 -2.542 1.00 75.25 234 LYS A O 1
ATOM 1909 N N . ALA A 1 235 ? 12.411 -27.246 -4.762 1.00 71.38 235 ALA A N 1
ATOM 1910 C CA . ALA A 1 235 ? 11.028 -27.532 -5.143 1.00 71.38 235 ALA A CA 1
ATOM 1911 C C . ALA A 1 235 ? 10.594 -28.925 -4.663 1.00 71.38 235 ALA A C 1
ATOM 1913 O O . ALA A 1 235 ? 9.544 -29.046 -4.033 1.00 71.38 235 ALA A O 1
ATOM 1914 N N . ILE A 1 236 ? 11.447 -29.937 -4.851 1.00 74.69 236 ILE A N 1
ATOM 1915 C CA . ILE A 1 236 ? 11.226 -31.304 -4.356 1.00 74.69 236 ILE A CA 1
ATOM 1916 C C . ILE A 1 236 ? 11.104 -31.314 -2.827 1.00 74.69 236 ILE A C 1
ATOM 1918 O O . ILE A 1 236 ? 10.136 -31.848 -2.295 1.00 74.69 236 ILE A O 1
ATOM 1922 N N . LYS A 1 237 ? 12.016 -30.646 -2.103 1.00 72.88 237 LYS A N 1
ATOM 1923 C CA . LYS A 1 237 ? 11.944 -30.523 -0.634 1.00 72.88 237 LYS A CA 1
ATOM 1924 C C . LYS A 1 237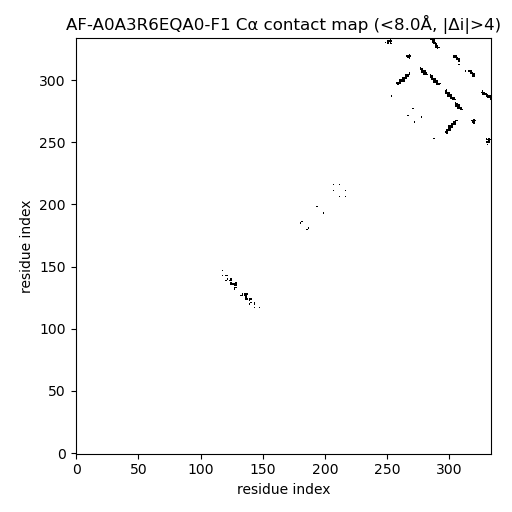 ? 10.650 -29.849 -0.168 1.00 72.88 237 LYS A C 1
ATOM 1926 O O . LYS A 1 237 ? 10.083 -30.242 0.848 1.00 72.88 237 LYS A O 1
ATOM 1931 N N . LYS A 1 238 ? 10.170 -28.836 -0.897 1.00 68.06 238 LYS A N 1
ATOM 1932 C CA . LYS A 1 238 ? 8.904 -28.156 -0.589 1.00 68.06 238 LYS A CA 1
ATOM 1933 C C . LYS A 1 238 ? 7.703 -29.083 -0.797 1.00 68.06 238 LYS A C 1
ATOM 1935 O O . LYS A 1 238 ? 6.841 -29.107 0.072 1.00 68.06 238 LYS A O 1
ATOM 1940 N N . LEU A 1 239 ? 7.678 -29.847 -1.891 1.00 67.81 239 LEU A N 1
ATOM 1941 C CA . LEU A 1 239 ? 6.666 -30.875 -2.165 1.00 67.81 239 LEU A CA 1
ATOM 1942 C C . LEU A 1 239 ? 6.637 -31.937 -1.058 1.00 67.81 239 LEU A C 1
ATOM 1944 O O . LEU A 1 239 ? 5.583 -32.170 -0.468 1.00 67.81 239 LEU A O 1
ATOM 1948 N N . LEU A 1 240 ? 7.803 -32.481 -0.696 1.00 66.62 240 LEU A N 1
ATOM 1949 C CA . LEU A 1 240 ? 7.939 -33.469 0.379 1.00 66.62 240 LEU A CA 1
ATOM 1950 C C . LEU A 1 240 ? 7.453 -32.934 1.735 1.00 66.62 240 LEU A C 1
ATOM 1952 O O . LEU A 1 240 ? 6.780 -33.641 2.476 1.00 66.62 240 LEU A O 1
ATOM 1956 N N . ASN A 1 241 ? 7.766 -31.677 2.059 1.00 55.03 241 ASN A N 1
ATOM 1957 C CA . ASN A 1 241 ? 7.316 -31.051 3.303 1.00 55.03 241 ASN A CA 1
ATOM 1958 C C . ASN A 1 241 ? 5.813 -30.728 3.284 1.00 55.03 241 ASN A C 1
ATOM 1960 O O . ASN A 1 241 ? 5.152 -30.875 4.306 1.00 55.03 241 ASN A O 1
ATOM 1964 N N . SER A 1 242 ? 5.258 -30.326 2.136 1.00 57.16 242 SER A N 1
ATOM 1965 C CA . SER A 1 242 ? 3.819 -30.053 1.996 1.00 57.16 242 SER A CA 1
ATOM 1966 C C . SER A 1 242 ? 2.939 -31.302 2.068 1.00 57.16 242 SER A C 1
ATOM 1968 O O . SER A 1 242 ? 1.752 -31.179 2.353 1.00 57.16 242 SER A O 1
ATOM 1970 N N . GLN A 1 243 ? 3.514 -32.487 1.836 1.00 55.22 243 GLN A N 1
ATOM 1971 C CA . GLN A 1 243 ? 2.846 -33.772 2.052 1.00 55.22 243 GLN A CA 1
ATOM 1972 C C . GLN A 1 243 ? 2.846 -34.208 3.524 1.00 55.22 243 GLN A C 1
ATOM 1974 O O . GLN A 1 243 ? 2.023 -35.034 3.896 1.00 55.22 243 GLN A O 1
ATOM 1979 N N . LYS A 1 244 ? 3.752 -33.679 4.360 1.00 48.62 244 LYS A N 1
ATOM 1980 C CA . LYS A 1 244 ? 3.910 -34.116 5.756 1.00 48.62 244 LYS A CA 1
ATOM 1981 C C . LYS A 1 244 ? 3.059 -33.338 6.759 1.00 48.62 244 LYS A C 1
ATOM 1983 O O . LYS A 1 244 ? 2.682 -33.926 7.756 1.00 48.62 244 LYS A O 1
ATOM 1988 N N . GLU A 1 245 ? 2.742 -32.067 6.505 1.00 48.56 245 GLU A N 1
ATOM 1989 C CA . GLU A 1 245 ? 1.856 -31.247 7.352 1.00 48.56 245 GLU A CA 1
ATOM 1990 C C . GLU A 1 245 ? 1.406 -29.993 6.575 1.00 48.56 245 GLU A C 1
ATOM 1992 O O . GLU A 1 245 ? 2.202 -29.080 6.324 1.00 48.56 245 GLU A O 1
ATOM 1997 N N . GLN A 1 246 ? 0.124 -29.905 6.197 1.00 48.00 246 GLN A N 1
ATOM 1998 C CA . GLN A 1 246 ? -0.455 -28.647 5.714 1.00 48.00 246 GLN A CA 1
ATOM 1999 C C . GLN A 1 246 ? -0.855 -27.794 6.917 1.00 48.00 246 GLN A C 1
ATOM 2001 O O . GLN A 1 246 ? -1.984 -27.849 7.386 1.00 48.00 246 GLN A O 1
ATOM 2006 N N . LYS A 1 247 ? 0.068 -26.972 7.428 1.00 43.84 247 LYS A N 1
ATOM 2007 C CA . LYS A 1 247 ? -0.308 -25.916 8.378 1.00 43.84 247 LYS A CA 1
ATOM 2008 C C . LYS A 1 247 ? -1.160 -24.880 7.646 1.00 43.84 247 LYS A C 1
ATOM 2010 O O . LYS A 1 247 ? -0.629 -24.018 6.942 1.00 43.84 247 LYS A O 1
ATOM 2015 N N . GLY A 1 248 ? -2.478 -24.999 7.788 1.00 45.88 248 GLY A N 1
ATOM 2016 C CA . GLY A 1 248 ? -3.431 -23.975 7.381 1.00 45.88 248 GLY A CA 1
ATOM 2017 C C . GLY A 1 248 ? -3.103 -22.634 8.040 1.00 45.88 248 GLY A C 1
ATOM 2018 O O . GLY A 1 248 ? -2.504 -22.568 9.116 1.00 45.88 248 GLY A O 1
ATOM 2019 N N . HIS A 1 249 ? -3.463 -21.537 7.377 1.00 42.91 249 HIS A N 1
ATOM 2020 C CA . HIS A 1 249 ? -3.388 -20.213 7.984 1.00 42.91 249 HIS A CA 1
ATOM 2021 C C . HIS A 1 249 ? -4.301 -20.192 9.215 1.00 42.91 249 HIS A C 1
ATOM 2023 O O . HIS A 1 249 ? -5.512 -20.255 9.052 1.00 42.91 249 HIS A O 1
ATOM 2029 N N . GLY A 1 250 ? -3.716 -20.122 10.417 1.00 39.66 250 GLY A N 1
ATOM 2030 C CA . GLY A 1 250 ? -4.417 -20.196 11.702 1.00 39.66 250 GLY A CA 1
ATOM 2031 C C . GLY A 1 250 ? -5.602 -19.235 11.812 1.00 39.66 250 GLY A C 1
ATOM 2032 O O . GLY A 1 250 ? -5.442 -18.073 12.180 1.00 39.66 250 GLY A O 1
ATOM 2033 N N . ARG A 1 251 ? -6.794 -19.734 11.487 1.00 48.72 251 ARG A N 1
ATOM 2034 C CA . ARG A 1 251 ? -8.087 -19.089 11.701 1.00 48.72 251 ARG A CA 1
ATOM 2035 C C . ARG A 1 251 ? -9.010 -20.119 12.336 1.00 48.72 251 ARG A C 1
ATOM 2037 O O . ARG A 1 251 ? -8.967 -21.288 11.964 1.00 48.72 251 ARG A O 1
ATOM 2044 N N . ASN A 1 252 ? -9.808 -19.679 13.302 1.00 50.50 252 ASN A N 1
ATOM 2045 C CA . ASN A 1 252 ? -10.705 -20.564 14.036 1.00 50.50 252 ASN A CA 1
ATOM 2046 C C . ASN A 1 252 ? -11.777 -21.154 13.098 1.00 50.50 252 ASN A C 1
ATOM 2048 O O . ASN A 1 252 ? -12.253 -20.433 12.211 1.00 50.50 252 ASN A O 1
ATOM 2052 N N . PRO A 1 253 ? -12.159 -22.430 13.285 1.00 58.72 253 PRO A N 1
ATOM 2053 C CA . PRO A 1 253 ? -13.259 -23.046 12.551 1.00 58.72 253 PRO A CA 1
ATOM 2054 C C . PRO A 1 253 ? -14.582 -22.312 12.807 1.00 58.72 253 PRO A C 1
ATOM 2056 O O . PRO A 1 253 ? -14.751 -21.669 13.847 1.00 58.72 253 PRO A O 1
ATOM 2059 N N . ILE A 1 254 ? -15.518 -22.385 11.853 1.00 62.69 254 ILE A N 1
ATOM 2060 C CA . ILE A 1 254 ? -16.871 -21.857 12.065 1.00 62.69 254 ILE A CA 1
ATOM 2061 C C . ILE A 1 254 ? -17.557 -22.726 13.131 1.00 62.69 254 ILE A C 1
ATOM 2063 O O . ILE A 1 254 ? -17.457 -23.952 13.042 1.00 62.69 254 ILE A O 1
ATOM 2067 N N . PRO A 1 255 ? -18.248 -22.128 14.119 1.00 68.50 255 PRO A N 1
ATOM 2068 C CA . PRO A 1 255 ? -18.989 -22.879 15.126 1.00 68.50 255 PRO A CA 1
ATOM 2069 C C . PRO A 1 255 ? -19.928 -23.939 14.520 1.00 68.50 255 PRO A C 1
ATOM 2071 O O . PRO A 1 255 ? -20.603 -23.696 13.516 1.00 68.50 255 PRO A O 1
ATOM 2074 N N . GLU A 1 256 ? -19.947 -25.139 15.108 1.00 72.25 256 GLU A N 1
ATOM 2075 C CA . GLU A 1 256 ? -20.744 -26.272 14.609 1.00 72.25 256 GLU A CA 1
ATOM 2076 C C . GLU A 1 256 ? -22.258 -26.034 14.711 1.00 72.25 256 GLU A C 1
ATOM 2078 O O . GLU A 1 256 ? -23.011 -26.574 13.906 1.00 72.25 256 GLU A O 1
ATOM 2083 N N . ASP A 1 257 ? -22.689 -25.179 15.637 1.00 74.88 257 ASP A N 1
ATOM 2084 C CA . ASP A 1 257 ? -24.080 -24.834 15.940 1.00 74.88 257 ASP A CA 1
ATOM 2085 C C . ASP A 1 257 ? -24.748 -23.915 14.900 1.00 74.88 257 ASP A C 1
ATOM 2087 O O . ASP A 1 257 ? -25.967 -23.725 14.939 1.00 74.88 257 ASP A O 1
ATOM 2091 N N . MET A 1 258 ? -23.997 -23.365 13.936 1.00 70.25 258 MET A N 1
ATOM 2092 C CA . MET A 1 258 ? -24.601 -22.619 12.830 1.00 70.25 258 MET A CA 1
ATOM 2093 C C . MET A 1 258 ? -25.305 -23.541 11.817 1.00 70.25 258 MET A C 1
ATOM 2095 O O . MET A 1 258 ? -24.747 -24.561 11.403 1.00 70.25 258 MET A O 1
ATOM 2099 N N . PRO A 1 259 ? -26.490 -23.145 11.310 1.00 75.00 259 PRO A N 1
ATOM 2100 C CA . PRO A 1 259 ? -27.203 -23.911 10.296 1.00 75.00 259 PRO A CA 1
ATOM 2101 C C . PRO A 1 259 ? -26.436 -23.911 8.963 1.00 75.00 259 PRO A C 1
ATOM 2103 O O . PRO A 1 259 ? -26.185 -22.854 8.372 1.00 75.00 259 PRO A O 1
ATOM 2106 N N . ARG A 1 260 ? -26.078 -25.111 8.491 1.00 77.12 260 ARG A N 1
ATOM 2107 C CA . ARG A 1 260 ? -25.395 -25.352 7.211 1.00 77.12 260 ARG A CA 1
ATOM 2108 C C . ARG A 1 260 ? -26.401 -25.625 6.093 1.00 77.12 260 ARG A C 1
ATOM 2110 O O . ARG A 1 260 ? -27.381 -26.335 6.296 1.00 77.12 260 ARG A O 1
ATOM 2117 N N . LEU A 1 261 ? -26.151 -25.049 4.923 1.00 78.50 261 LEU A N 1
ATOM 2118 C CA . LEU A 1 261 ? -26.853 -25.363 3.679 1.00 78.50 261 LEU A CA 1
ATOM 2119 C C . LEU A 1 261 ? -26.212 -26.578 2.997 1.00 78.50 261 LEU A C 1
ATOM 2121 O O . LEU A 1 261 ? -25.100 -26.976 3.343 1.00 78.50 261 LEU A O 1
ATOM 2125 N N . GLU A 1 262 ? -26.903 -27.143 2.007 1.00 75.56 262 GLU A N 1
ATOM 2126 C CA . GLU A 1 262 ? -26.359 -28.221 1.174 1.00 75.56 262 GLU A CA 1
ATOM 2127 C C . GLU A 1 262 ? -25.077 -27.784 0.455 1.00 75.56 262 GLU A C 1
ATOM 2129 O O . GLU A 1 262 ? -24.973 -26.653 -0.027 1.00 75.56 262 GLU A O 1
ATOM 2134 N N . GLU A 1 263 ? -24.098 -28.687 0.388 1.00 76.62 263 GLU A N 1
ATOM 2135 C CA . GLU A 1 263 ? -22.798 -28.447 -0.238 1.00 76.62 263 GLU A CA 1
ATOM 2136 C C . GLU A 1 263 ? -22.939 -28.123 -1.727 1.00 76.62 263 GLU A C 1
ATOM 2138 O O . GLU A 1 263 ? -23.530 -28.876 -2.499 1.00 76.62 263 GLU A O 1
ATOM 2143 N N . LYS A 1 264 ? -22.340 -27.004 -2.146 1.00 75.44 264 LYS A N 1
ATOM 2144 C CA . LYS A 1 264 ? -22.256 -26.623 -3.557 1.00 75.44 264 LYS A CA 1
ATOM 2145 C C . LYS A 1 264 ? -20.888 -26.986 -4.113 1.00 75.44 264 LYS A C 1
ATOM 2147 O O . LYS A 1 264 ? -19.864 -26.488 -3.645 1.00 75.44 264 LYS A O 1
ATOM 2152 N N . VAL A 1 265 ? -20.866 -27.814 -5.151 1.00 73.88 265 VAL A N 1
ATOM 2153 C CA . VAL A 1 265 ? -19.627 -28.175 -5.845 1.00 73.88 265 VAL A CA 1
ATOM 2154 C C . VAL A 1 265 ? -19.437 -27.258 -7.049 1.00 73.88 265 VAL A C 1
ATOM 2156 O O . VAL A 1 265 ? -20.279 -27.213 -7.942 1.00 73.88 265 VAL A O 1
ATOM 2159 N N . LEU A 1 266 ? -18.329 -26.518 -7.065 1.00 73.00 266 LEU A N 1
ATOM 2160 C CA . LEU A 1 266 ? -17.944 -25.656 -8.182 1.00 73.00 266 LEU A CA 1
ATOM 2161 C C . LEU A 1 266 ? -16.865 -26.356 -9.005 1.00 73.00 266 LEU A C 1
ATOM 2163 O O . LEU A 1 266 ? -15.707 -26.454 -8.579 1.00 73.00 266 LEU A O 1
ATOM 2167 N N . TRP A 1 267 ? -17.258 -26.856 -10.174 1.00 75.75 267 TRP A N 1
ATOM 2168 C CA . TRP A 1 267 ? -16.360 -27.541 -11.095 1.00 75.75 267 TRP A CA 1
ATOM 2169 C C . TRP A 1 267 ? -15.624 -26.552 -12.008 1.00 75.75 267 TRP A C 1
ATOM 2171 O O . TRP A 1 267 ? -16.207 -25.548 -12.414 1.00 75.75 267 TRP A O 1
ATOM 2181 N N . PRO A 1 268 ? -14.348 -26.813 -12.342 1.00 70.38 268 PRO A N 1
ATOM 2182 C CA . PRO A 1 268 ? -13.621 -26.021 -13.329 1.00 70.38 268 PRO A CA 1
ATOM 2183 C C . PRO A 1 268 ? -14.317 -26.019 -14.696 1.00 70.38 268 PRO A C 1
ATOM 2185 O O . PRO A 1 268 ? -14.894 -27.028 -15.106 1.00 70.38 268 PRO A O 1
ATOM 2188 N N . GLU A 1 269 ? -14.223 -24.901 -15.416 1.00 64.56 269 GLU A N 1
ATOM 2189 C CA . GLU A 1 269 ? -14.719 -24.805 -16.793 1.00 64.56 269 GLU A CA 1
ATOM 2190 C C . GLU A 1 269 ? -14.069 -25.880 -17.678 1.00 64.56 269 GLU A C 1
ATOM 2192 O O . GLU A 1 269 ? -12.857 -26.098 -17.621 1.00 64.56 269 GLU A O 1
ATOM 2197 N N . GLY A 1 270 ? -14.890 -26.585 -18.462 1.00 66.44 270 GLY A N 1
ATOM 2198 C CA . GLY A 1 270 ? -14.456 -27.693 -19.321 1.00 66.44 270 GLY A CA 1
ATOM 2199 C C . GLY A 1 270 ? -14.346 -29.062 -18.636 1.00 66.44 270 GLY A C 1
ATOM 2200 O O . GLY A 1 270 ? -14.119 -30.046 -19.328 1.00 66.44 270 GLY A O 1
ATOM 2201 N N . TYR A 1 271 ? -14.538 -29.166 -17.312 1.00 72.50 271 TYR A N 1
ATOM 2202 C CA . TYR A 1 271 ? -14.613 -30.471 -16.630 1.00 72.50 271 TYR A CA 1
ATOM 2203 C C . TYR A 1 271 ? -15.945 -31.189 -16.892 1.00 72.50 271 TYR A C 1
ATOM 2205 O O . TYR A 1 271 ? -15.980 -32.396 -17.123 1.00 72.50 271 TYR A O 1
ATOM 2213 N N . ILE A 1 272 ? -17.051 -30.439 -16.857 1.00 68.62 272 ILE A N 1
ATOM 2214 C CA . ILE A 1 272 ? -18.401 -30.981 -17.039 1.00 68.62 272 ILE A CA 1
ATOM 2215 C C . ILE A 1 272 ? -18.533 -31.483 -18.485 1.00 68.62 272 ILE A C 1
ATOM 2217 O O . ILE A 1 272 ? -18.495 -30.682 -19.415 1.00 68.62 272 ILE A O 1
ATOM 2221 N N . GLY A 1 273 ? -18.675 -32.803 -18.656 1.00 69.69 273 GLY A N 1
ATOM 2222 C CA . GLY A 1 273 ? -18.746 -33.476 -19.964 1.00 69.69 273 GLY A CA 1
ATOM 2223 C C . GLY A 1 273 ? -17.457 -34.175 -20.422 1.00 69.69 273 GLY A C 1
ATOM 2224 O O . GLY A 1 273 ? -17.505 -34.893 -21.415 1.00 69.69 273 GLY A O 1
ATOM 2225 N N . HIS A 1 274 ? -16.348 -34.022 -19.687 1.00 74.88 274 HIS A N 1
ATOM 2226 C CA . HIS A 1 274 ? -15.035 -34.618 -19.994 1.00 74.88 274 HIS A CA 1
ATOM 2227 C C . HIS A 1 274 ? -14.428 -35.327 -18.771 1.00 74.88 274 HIS A C 1
ATOM 2229 O O . HIS A 1 274 ? -13.222 -35.306 -18.542 1.00 74.88 274 HIS A O 1
ATOM 2235 N N . GLU A 1 275 ? -15.262 -35.914 -17.913 1.00 75.81 275 GLU A N 1
ATOM 2236 C CA . GLU A 1 275 ? -14.851 -36.448 -16.604 1.00 75.81 275 GLU A CA 1
ATOM 2237 C C . GLU A 1 275 ? -13.802 -37.570 -16.701 1.00 75.81 275 GLU A C 1
ATOM 2239 O O . GLU A 1 275 ? -12.970 -37.745 -15.807 1.00 75.81 275 GLU A O 1
ATOM 2244 N N . ASP A 1 276 ? -13.808 -38.313 -17.804 1.00 76.31 276 ASP A N 1
ATOM 2245 C CA . ASP A 1 276 ? -12.891 -39.401 -18.117 1.00 76.31 276 ASP A CA 1
ATOM 2246 C C . ASP A 1 276 ? -11.471 -38.921 -18.457 1.00 76.31 276 ASP A C 1
ATOM 2248 O O . ASP A 1 276 ? -10.515 -39.682 -18.278 1.00 76.31 276 ASP A O 1
ATOM 2252 N N . GLU A 1 277 ? -11.297 -37.658 -18.843 1.00 75.31 277 GLU A N 1
ATOM 2253 C CA . GLU A 1 277 ? -10.000 -37.066 -19.188 1.00 75.31 277 GLU A CA 1
ATOM 2254 C C . GLU A 1 277 ? -9.242 -36.508 -17.968 1.00 75.31 277 GLU A C 1
ATOM 2256 O O . GLU A 1 277 ? -8.037 -36.246 -18.044 1.00 75.31 277 GLU A O 1
ATOM 2261 N N . TYR A 1 278 ? -9.911 -36.352 -16.819 1.00 71.94 278 TYR A N 1
ATOM 2262 C CA . TYR A 1 278 ? -9.380 -35.654 -15.644 1.00 71.94 278 TYR A CA 1
ATOM 2263 C C . TYR A 1 278 ? -9.301 -36.547 -14.390 1.00 71.94 278 TYR A C 1
ATOM 2265 O O . TYR A 1 278 ? -10.000 -37.544 -14.238 1.00 71.94 278 TYR A O 1
ATOM 2273 N N . VAL A 1 279 ? -8.409 -36.190 -13.462 1.00 73.50 279 VAL A N 1
ATOM 2274 C CA . VAL A 1 279 ? -8.251 -36.803 -12.132 1.00 73.50 279 VAL A CA 1
ATOM 2275 C C . VAL A 1 279 ? -8.323 -35.712 -11.069 1.00 73.50 279 VAL A C 1
ATOM 2277 O O . VAL A 1 279 ? -7.662 -34.676 -11.181 1.00 73.50 279 VAL A O 1
ATOM 2280 N N . ILE A 1 280 ? -9.104 -35.958 -10.017 1.00 71.19 280 ILE A N 1
ATOM 2281 C CA . ILE A 1 280 ? -9.212 -35.073 -8.852 1.00 71.19 280 ILE A CA 1
ATOM 2282 C C . ILE A 1 280 ? -7.953 -35.239 -7.994 1.00 71.19 280 ILE A C 1
ATOM 2284 O O . ILE A 1 280 ? -7.650 -36.334 -7.528 1.00 71.19 280 ILE A O 1
ATOM 2288 N N . VAL A 1 281 ? -7.213 -34.149 -7.792 1.00 65.81 281 VAL A N 1
ATOM 2289 C CA . VAL A 1 281 ? -5.902 -34.158 -7.118 1.00 65.81 281 VAL A CA 1
ATOM 2290 C C . VAL A 1 281 ? -6.030 -34.020 -5.600 1.00 65.81 281 VAL A C 1
ATOM 2292 O O . VAL A 1 281 ? -5.224 -34.577 -4.861 1.00 65.81 281 VAL A O 1
ATOM 2295 N N . TYR A 1 282 ? -7.042 -33.290 -5.124 1.00 64.38 282 TYR A N 1
ATOM 2296 C CA . TYR A 1 282 ? -7.297 -33.076 -3.697 1.00 64.38 282 TYR A CA 1
ATOM 2297 C C . TYR A 1 282 ? -8.767 -33.362 -3.402 1.00 64.38 282 TYR A C 1
ATOM 2299 O O . TYR A 1 282 ? -9.634 -32.574 -3.782 1.00 64.38 282 TYR A O 1
ATOM 2307 N N . GLN A 1 283 ? -9.048 -34.493 -2.755 1.00 56.75 283 GLN A N 1
ATOM 2308 C CA . GLN A 1 283 ? -10.421 -34.932 -2.512 1.00 56.75 283 GLN A CA 1
ATOM 2309 C C . GLN A 1 283 ? -11.069 -34.226 -1.306 1.00 56.75 283 GLN A C 1
ATOM 2311 O O . GLN A 1 283 ? -12.277 -34.027 -1.332 1.00 56.75 283 GLN A O 1
ATOM 2316 N N . ASP A 1 284 ? -10.311 -33.684 -0.350 1.00 58.88 284 ASP A N 1
ATOM 2317 C CA . ASP A 1 284 ? -10.887 -33.374 0.976 1.00 58.88 284 ASP A CA 1
ATOM 2318 C C . ASP A 1 284 ? -11.053 -31.880 1.309 1.00 58.88 284 ASP A C 1
ATOM 2320 O O . ASP A 1 284 ? -11.255 -31.515 2.462 1.00 58.88 284 ASP A O 1
ATOM 2324 N N . LYS A 1 285 ? -10.977 -30.975 0.323 1.00 60.59 285 LYS A N 1
ATOM 2325 C CA . LYS A 1 285 ? -11.055 -29.524 0.588 1.00 60.59 285 LYS A CA 1
ATOM 2326 C C . LYS A 1 285 ? -12.453 -28.950 0.375 1.00 60.59 285 LYS A C 1
ATOM 2328 O O . LYS A 1 285 ? -12.825 -28.613 -0.751 1.00 60.59 285 LYS A O 1
ATOM 2333 N N . VAL A 1 286 ? -13.177 -28.763 1.477 1.00 61.31 286 VAL A N 1
ATOM 2334 C CA . VAL A 1 286 ? -14.428 -27.991 1.539 1.00 61.31 286 VAL A CA 1
ATOM 2335 C C . VAL A 1 286 ? -14.143 -26.638 2.186 1.00 61.31 286 VAL A C 1
ATOM 2337 O O . VAL A 1 286 ? -13.541 -26.564 3.251 1.00 61.31 286 VAL A O 1
ATOM 2340 N N . GLN A 1 287 ? -14.544 -25.559 1.523 1.00 63.28 287 GLN A N 1
ATOM 2341 C CA . GLN A 1 287 ? -14.430 -24.190 2.002 1.00 63.28 287 GLN A CA 1
ATOM 2342 C C . GLN A 1 287 ? -15.804 -23.692 2.454 1.00 63.28 287 GLN A C 1
ATOM 2344 O O . GLN A 1 287 ? -16.739 -23.639 1.662 1.00 63.28 287 GLN A O 1
ATOM 2349 N N . GLU A 1 288 ? -15.927 -23.299 3.717 1.00 63.56 288 GLU A N 1
ATOM 2350 C CA . GLU A 1 288 ? -17.184 -22.794 4.272 1.00 63.56 288 GLU A CA 1
ATOM 2351 C C . GLU A 1 288 ? -17.244 -21.257 4.251 1.00 63.56 288 GLU A C 1
ATOM 2353 O O . GLU A 1 288 ? -16.281 -20.584 4.633 1.00 63.56 288 GLU A O 1
ATOM 2358 N N . PHE A 1 289 ? -18.388 -20.686 3.860 1.00 61.19 289 PHE A N 1
ATOM 2359 C CA . PHE A 1 289 ? -18.648 -19.240 3.926 1.00 61.19 289 PHE A CA 1
ATOM 2360 C C . PHE A 1 289 ? -19.936 -18.929 4.679 1.00 61.19 289 PHE A C 1
ATOM 2362 O O . PHE A 1 289 ? -20.907 -19.673 4.577 1.00 61.19 289 PHE A O 1
ATOM 2369 N N . ILE A 1 290 ? -19.983 -17.786 5.369 1.00 62.28 290 ILE A N 1
ATOM 2370 C CA . ILE A 1 290 ? -21.230 -17.284 5.957 1.00 62.28 290 ILE A CA 1
ATOM 2371 C C . ILE A 1 290 ? -21.948 -16.428 4.913 1.00 62.28 290 ILE A C 1
ATOM 2373 O O . ILE A 1 290 ? -21.420 -15.404 4.460 1.00 62.28 290 ILE A O 1
ATOM 2377 N N . VAL A 1 291 ? -23.159 -16.846 4.551 1.00 63.44 291 VAL A N 1
ATOM 2378 C CA . VAL A 1 291 ? -24.000 -16.200 3.542 1.00 63.44 291 VAL A CA 1
ATOM 2379 C C . VAL A 1 291 ? -25.234 -15.596 4.223 1.00 63.44 291 VAL A C 1
ATOM 2381 O O . VAL A 1 291 ? -25.889 -16.268 5.029 1.00 63.44 291 VAL A O 1
ATOM 2384 N N . PRO A 1 292 ? -25.567 -14.323 3.944 1.00 54.44 292 PRO A N 1
ATOM 2385 C CA . PRO A 1 292 ? -26.793 -13.716 4.442 1.00 54.44 292 PRO A CA 1
ATOM 2386 C C . PRO A 1 292 ? -28.012 -14.288 3.700 1.00 54.44 292 PRO A C 1
ATOM 2388 O O . PRO A 1 292 ? -28.088 -14.223 2.476 1.00 54.44 292 PRO A O 1
ATOM 2391 N N . ALA A 1 293 ? -28.999 -14.799 4.435 1.00 57.88 293 ALA A N 1
ATOM 2392 C CA . ALA A 1 293 ? -30.333 -15.083 3.912 1.00 57.88 293 ALA A CA 1
ATOM 2393 C C . ALA A 1 293 ? -31.349 -14.157 4.594 1.00 57.88 293 ALA A C 1
ATOM 2395 O O . ALA A 1 293 ? -31.115 -13.694 5.706 1.00 57.88 293 ALA A O 1
ATOM 2396 N N . LYS A 1 294 ? -32.489 -13.901 3.936 1.00 49.44 294 LYS A N 1
ATOM 2397 C CA . LYS A 1 294 ? -33.476 -12.833 4.228 1.00 49.44 294 LYS A CA 1
ATOM 2398 C C . LYS A 1 294 ? -33.834 -12.567 5.709 1.00 49.44 294 LYS A C 1
ATOM 2400 O O . LYS A 1 294 ? -34.327 -11.483 5.996 1.00 49.44 294 LYS A O 1
ATOM 2405 N N . VAL A 1 295 ? -33.617 -13.512 6.632 1.00 45.78 295 VAL A N 1
ATOM 2406 C CA . VAL A 1 295 ? -33.910 -13.363 8.074 1.00 45.78 295 VAL A CA 1
ATOM 2407 C C . VAL A 1 295 ? -32.822 -13.959 9.003 1.00 45.78 295 VAL A C 1
ATOM 2409 O O . VAL A 1 295 ? -32.907 -13.792 10.217 1.00 45.78 295 VAL A O 1
ATOM 2412 N N . ARG A 1 296 ? -31.803 -14.672 8.485 1.00 61.81 296 ARG A N 1
ATOM 2413 C CA . ARG A 1 296 ? -30.770 -15.387 9.277 1.00 61.81 296 ARG A CA 1
ATOM 2414 C C . ARG A 1 296 ? -29.448 -15.537 8.508 1.00 61.81 296 ARG A C 1
ATOM 2416 O O . ARG A 1 296 ? -29.430 -15.483 7.281 1.00 61.81 296 ARG A O 1
ATOM 2423 N N . TYR A 1 297 ? -28.357 -15.780 9.232 1.00 63.31 297 TYR A N 1
ATOM 2424 C CA . TYR A 1 297 ? -27.069 -16.176 8.654 1.00 63.31 297 TYR A CA 1
ATOM 2425 C C . TYR A 1 297 ? -26.986 -17.699 8.541 1.00 63.31 297 TYR A C 1
ATOM 2427 O O . TYR A 1 297 ? -27.377 -18.405 9.470 1.00 63.31 297 TYR A O 1
ATOM 2435 N N . PHE A 1 298 ? -26.468 -18.185 7.416 1.00 72.44 298 PHE A N 1
ATOM 2436 C CA . PHE A 1 298 ? -26.238 -19.607 7.172 1.00 72.44 298 PHE A CA 1
ATOM 2437 C C . PHE A 1 298 ? -24.796 -19.843 6.747 1.00 72.44 298 PHE A C 1
ATOM 2439 O O . PHE A 1 298 ? -24.160 -18.968 6.157 1.00 72.44 298 PHE A O 1
ATOM 2446 N N . VAL A 1 299 ? -24.301 -21.046 7.009 1.00 71.00 299 VAL A N 1
ATOM 2447 C CA . VAL A 1 299 ? -23.020 -21.506 6.480 1.00 71.00 299 VAL A CA 1
ATOM 2448 C C . VAL A 1 299 ? -23.283 -22.222 5.163 1.00 71.00 299 VAL A C 1
ATOM 2450 O O . VAL A 1 299 ? -24.025 -23.197 5.115 1.00 71.00 299 VAL A O 1
ATOM 2453 N N . GLN A 1 300 ? -22.688 -21.737 4.083 1.00 76.69 300 GLN A N 1
ATOM 2454 C CA . GLN A 1 300 ? -22.708 -22.380 2.780 1.00 76.69 300 GLN A CA 1
ATOM 2455 C C . GLN A 1 300 ? -21.359 -23.084 2.564 1.00 76.69 300 GLN A C 1
ATOM 2457 O O . GLN A 1 300 ? -20.352 -22.403 2.331 1.00 76.69 300 GLN A O 1
ATOM 2462 N N . PRO A 1 301 ? -21.312 -24.425 2.639 1.00 71.94 301 PRO A N 1
ATOM 2463 C CA . PRO A 1 301 ? -20.133 -25.180 2.253 1.00 71.94 301 PRO A CA 1
ATOM 2464 C C . PRO A 1 301 ? -19.996 -25.185 0.728 1.00 71.94 301 PRO A C 1
ATOM 2466 O O . PRO A 1 301 ? -20.963 -25.427 -0.001 1.00 71.94 301 PRO A O 1
ATOM 2469 N N . TYR A 1 302 ? -18.785 -24.899 0.254 1.00 69.06 302 TYR A N 1
ATOM 2470 C CA . TYR A 1 302 ? -18.392 -25.003 -1.144 1.00 69.06 302 TYR A CA 1
ATOM 2471 C C . TYR A 1 302 ? -17.215 -25.946 -1.295 1.00 69.06 302 TYR A C 1
ATOM 2473 O O . TYR A 1 302 ? -16.158 -25.742 -0.698 1.00 69.06 302 TYR A O 1
ATOM 2481 N N . ARG A 1 303 ? -17.337 -26.918 -2.189 1.00 70.81 303 ARG A N 1
ATOM 2482 C CA . ARG A 1 303 ? -16.204 -27.738 -2.605 1.00 70.81 303 ARG A CA 1
ATOM 2483 C C . ARG A 1 303 ? -15.708 -27.247 -3.949 1.00 70.81 303 ARG A C 1
ATOM 2485 O O . ARG A 1 303 ? -16.484 -27.042 -4.880 1.00 70.81 303 ARG A O 1
ATOM 2492 N N . ARG A 1 304 ? -14.397 -27.033 -4.040 1.00 70.19 304 ARG A N 1
ATOM 2493 C CA . ARG A 1 304 ? -13.714 -26.603 -5.268 1.00 70.19 304 ARG A CA 1
ATOM 2494 C C . ARG A 1 304 ? -12.684 -27.656 -5.649 1.00 70.19 304 ARG A C 1
ATOM 2496 O O . ARG A 1 304 ? -11.510 -27.494 -5.301 1.00 70.19 304 ARG A O 1
ATOM 2503 N N . PRO A 1 305 ? -13.111 -28.747 -6.306 1.00 69.44 305 PRO A N 1
ATOM 2504 C CA . PRO A 1 305 ? -12.206 -29.796 -6.736 1.00 69.44 305 PRO A CA 1
ATOM 2505 C C . PRO A 1 305 ? -11.109 -29.213 -7.623 1.00 69.44 305 PRO A C 1
ATOM 2507 O O . PRO A 1 305 ? -11.368 -28.446 -8.551 1.00 69.44 305 PRO A O 1
ATOM 2510 N N . VAL A 1 306 ? -9.868 -29.572 -7.311 1.00 70.94 306 VAL A N 1
ATOM 2511 C CA . VAL A 1 306 ? -8.729 -29.283 -8.177 1.00 70.94 306 VAL A CA 1
ATOM 2512 C C . VAL A 1 306 ? -8.531 -30.497 -9.062 1.00 70.94 306 VAL A C 1
ATOM 2514 O O . VAL A 1 306 ? -8.305 -31.601 -8.558 1.00 70.94 306 VAL A O 1
ATOM 2517 N N . VAL A 1 307 ? -8.612 -30.288 -10.369 1.00 71.25 307 VAL A N 1
ATOM 2518 C CA . VAL A 1 307 ? -8.519 -31.360 -11.359 1.00 71.25 307 VAL A CA 1
ATOM 2519 C C . VAL A 1 307 ? -7.251 -31.201 -12.189 1.00 71.25 307 VAL A C 1
ATOM 2521 O O . VAL A 1 307 ? -6.751 -30.095 -12.407 1.00 71.25 307 VAL A O 1
ATOM 2524 N N . ARG A 1 308 ? -6.711 -32.329 -12.640 1.00 74.88 308 ARG A N 1
ATOM 2525 C CA . ARG A 1 308 ? -5.567 -32.408 -13.552 1.00 74.88 308 ARG A CA 1
ATOM 2526 C C . ARG A 1 308 ? -5.930 -33.349 -14.690 1.00 74.88 308 ARG A C 1
ATOM 2528 O O . ARG A 1 308 ? -6.519 -34.393 -14.418 1.00 74.88 308 ARG A O 1
ATOM 2535 N N . ARG A 1 309 ? -5.567 -33.019 -15.929 1.00 71.38 309 ARG A N 1
ATOM 2536 C CA . ARG A 1 309 ? -5.745 -33.961 -17.041 1.00 71.38 309 ARG A CA 1
ATOM 2537 C C . ARG A 1 309 ? -4.837 -35.183 -16.885 1.00 71.38 309 ARG A C 1
ATOM 2539 O O . ARG A 1 309 ? -3.770 -35.105 -16.274 1.00 71.38 309 ARG A O 1
ATOM 2546 N N . LYS A 1 310 ? -5.274 -36.328 -17.402 1.00 72.31 310 LYS A N 1
ATOM 2547 C CA . LYS A 1 310 ? -4.523 -37.592 -17.349 1.00 72.31 310 LYS A CA 1
ATOM 2548 C C . LYS A 1 310 ? -3.309 -37.605 -18.287 1.00 72.31 310 LYS A C 1
ATOM 2550 O O . LYS A 1 310 ? -2.344 -38.305 -17.994 1.00 72.31 310 LYS A O 1
ATOM 2555 N N . ASP A 1 311 ? -3.359 -36.835 -19.371 1.00 68.69 311 ASP A N 1
ATOM 2556 C CA . ASP A 1 311 ? -2.356 -36.741 -20.441 1.00 68.69 311 ASP A CA 1
ATOM 2557 C C . ASP A 1 311 ? -1.182 -35.792 -20.127 1.00 68.69 311 ASP A C 1
ATOM 2559 O O . ASP A 1 311 ? -0.121 -35.922 -20.734 1.00 68.69 311 ASP A O 1
ATOM 2563 N N . ASP A 1 312 ? -1.329 -34.887 -19.152 1.00 60.25 312 ASP A N 1
ATOM 2564 C CA . ASP A 1 312 ? -0.286 -33.944 -18.727 1.00 60.25 312 ASP A CA 1
ATOM 2565 C C . ASP A 1 312 ? 0.094 -34.134 -17.241 1.00 60.25 312 ASP A C 1
ATOM 2567 O O . ASP A 1 312 ? -0.517 -33.556 -16.328 1.00 60.25 312 ASP A O 1
ATOM 2571 N N . PRO A 1 313 ? 1.145 -34.928 -16.953 1.00 54.16 313 PRO A N 1
ATOM 2572 C CA . PRO A 1 313 ? 1.615 -35.153 -15.591 1.00 54.16 313 PRO A CA 1
ATOM 2573 C C . PRO A 1 313 ? 2.198 -33.901 -14.916 1.00 54.16 313 PRO A C 1
ATOM 2575 O O . PRO A 1 313 ? 2.408 -33.929 -13.698 1.00 54.16 313 PRO A O 1
ATOM 2578 N N . MET A 1 314 ? 2.497 -32.824 -15.662 1.00 51.69 314 MET A N 1
ATOM 2579 C CA . MET A 1 314 ? 3.557 -31.885 -15.291 1.00 51.69 314 MET A CA 1
ATOM 2580 C C . MET A 1 314 ? 3.210 -30.385 -15.390 1.00 51.69 314 MET A C 1
ATOM 2582 O O . MET A 1 314 ? 4.091 -29.612 -15.748 1.00 51.69 314 MET A O 1
ATOM 2586 N N . GLN A 1 315 ? 2.034 -29.962 -14.877 1.00 59.22 315 GLN A N 1
ATOM 2587 C CA . GLN A 1 315 ? 1.853 -28.758 -14.002 1.00 59.22 315 GLN A CA 1
ATOM 2588 C C . GLN A 1 315 ? 0.685 -27.775 -14.282 1.00 59.22 315 GLN A C 1
ATOM 2590 O O . GLN A 1 315 ? 0.692 -26.691 -13.696 1.00 59.22 315 GLN A O 1
ATOM 2595 N N . LYS A 1 316 ? -0.379 -28.093 -15.033 1.00 59.09 316 LYS A N 1
ATOM 2596 C CA . LYS A 1 316 ? -1.598 -27.244 -14.992 1.00 59.09 316 LYS A CA 1
ATOM 2597 C C . LYS A 1 316 ? -2.710 -27.866 -14.152 1.00 59.09 316 LYS A C 1
ATOM 2599 O O . LYS A 1 316 ? -3.485 -28.697 -14.608 1.00 59.09 316 LYS A O 1
ATOM 2604 N N . LEU A 1 317 ? -2.763 -27.447 -12.888 1.00 66.06 317 LEU A N 1
ATOM 2605 C CA . LEU A 1 317 ? -3.914 -27.680 -12.020 1.00 66.06 317 LEU A CA 1
ATOM 2606 C C . LEU A 1 317 ? -5.030 -26.722 -12.440 1.00 66.06 317 LEU A C 1
ATOM 2608 O O . LEU A 1 317 ? -4.833 -25.507 -12.407 1.00 66.06 317 LEU A O 1
ATOM 2612 N N . LEU A 1 318 ? -6.184 -27.263 -12.818 1.00 64.12 318 LEU A N 1
ATOM 2613 C CA . LEU A 1 318 ? -7.378 -26.467 -13.069 1.00 64.12 318 LEU A CA 1
ATOM 2614 C C . LEU A 1 318 ? -8.186 -26.365 -11.778 1.00 64.12 318 LEU A C 1
ATOM 2616 O O . LEU A 1 318 ? -8.453 -27.362 -11.101 1.00 64.12 318 LEU A O 1
ATOM 2620 N N . GLN A 1 319 ? -8.568 -25.140 -11.438 1.00 66.44 319 GLN A N 1
ATOM 2621 C CA . GLN A 1 319 ? -9.428 -24.836 -10.305 1.00 66.44 319 GLN A CA 1
ATOM 2622 C C . GLN A 1 319 ? -10.553 -23.925 -10.795 1.00 66.44 319 GLN A C 1
ATOM 2624 O O . GLN A 1 319 ? -10.297 -22.986 -11.543 1.00 66.44 319 GLN A O 1
ATOM 2629 N N . SER A 1 320 ? -11.786 -24.194 -10.359 1.00 62.56 320 SER A N 1
ATOM 2630 C CA . SER A 1 320 ? -12.938 -23.332 -10.649 1.00 62.56 320 SER A CA 1
ATOM 2631 C C . SER A 1 320 ? -12.670 -21.894 -10.196 1.00 62.56 320 SER A C 1
ATOM 2633 O O . SER A 1 320 ? -11.997 -21.734 -9.172 1.00 62.56 320 SER A O 1
ATOM 2635 N N . PRO A 1 321 ? -13.218 -20.859 -10.858 1.00 59.44 321 PRO A N 1
ATOM 2636 C CA . PRO A 1 321 ? -13.209 -19.488 -10.347 1.00 59.44 321 PRO A CA 1
ATOM 2637 C C . PRO A 1 321 ? -13.757 -19.391 -8.911 1.00 59.44 321 PRO A C 1
ATOM 2639 O O . PRO A 1 321 ? -14.438 -20.293 -8.408 1.00 59.44 321 PRO A O 1
ATOM 2642 N N . CYS A 1 322 ? -13.359 -18.335 -8.194 1.00 58.59 322 CYS A N 1
ATOM 2643 C CA . CYS A 1 322 ? -13.846 -18.076 -6.837 1.00 58.59 322 CYS A CA 1
ATOM 2644 C C . CYS A 1 322 ? -15.334 -17.704 -6.877 1.00 58.59 322 CYS A C 1
ATOM 2646 O O . CYS A 1 322 ? -15.782 -17.101 -7.839 1.00 58.59 322 CYS A O 1
ATOM 2648 N N . TYR A 1 323 ? -16.078 -18.022 -5.816 1.00 59.00 323 TYR A N 1
ATOM 2649 C CA . TYR A 1 323 ? -17.442 -17.516 -5.643 1.00 59.00 323 TYR A CA 1
ATOM 2650 C C . TYR A 1 323 ? -17.423 -15.974 -5.592 1.00 59.00 323 TYR A C 1
ATOM 2652 O O . TYR A 1 323 ? -16.576 -15.413 -4.888 1.00 59.00 323 TYR A O 1
ATOM 2660 N N . GLU A 1 324 ? -18.304 -15.309 -6.350 1.00 52.59 324 GLU A N 1
ATOM 2661 C CA . GLU A 1 324 ? -18.249 -13.855 -6.612 1.00 52.59 324 GLU A CA 1
ATOM 2662 C C . GLU A 1 324 ? -19.320 -13.018 -5.882 1.00 52.59 324 GLU A C 1
ATOM 2664 O O . GLU A 1 324 ? -19.250 -11.791 -5.919 1.00 52.59 324 GLU A O 1
ATOM 2669 N N . ASP A 1 325 ? -20.275 -13.631 -5.173 1.00 58.38 325 ASP A N 1
ATOM 2670 C CA . ASP A 1 325 ? -21.325 -12.875 -4.467 1.00 58.38 325 ASP A CA 1
ATOM 2671 C C . ASP A 1 325 ? -20.828 -12.209 -3.162 1.00 58.38 325 ASP A C 1
ATOM 2673 O O . ASP A 1 325 ? -19.679 -12.339 -2.738 1.00 58.38 325 ASP A O 1
ATOM 2677 N N . VAL A 1 326 ? -21.715 -11.483 -2.471 1.00 51.47 326 VAL A N 1
ATOM 2678 C CA . VAL A 1 326 ? -21.437 -10.882 -1.156 1.00 51.47 326 VAL A CA 1
ATOM 2679 C C . VAL A 1 326 ? -21.486 -11.955 -0.059 1.00 51.47 326 VAL A C 1
ATOM 2681 O O . VAL A 1 326 ? -22.559 -12.394 0.352 1.00 51.47 326 VAL A O 1
ATOM 2684 N N . PHE A 1 327 ? -20.324 -12.349 0.467 1.00 58.53 327 PHE A N 1
ATOM 2685 C CA . PHE A 1 327 ? -20.202 -13.292 1.589 1.00 58.53 327 PHE A CA 1
ATOM 2686 C C . PHE A 1 327 ? -19.103 -12.881 2.576 1.00 58.53 327 PHE A C 1
ATOM 2688 O O . PHE A 1 327 ? -18.157 -12.166 2.236 1.00 58.53 327 PHE A O 1
ATOM 2695 N N . TRP A 1 328 ? -19.194 -13.377 3.814 1.00 51.81 328 TRP A N 1
ATOM 2696 C CA . TRP A 1 328 ? -18.135 -13.211 4.811 1.00 51.81 328 TRP A CA 1
ATOM 2697 C C . TRP A 1 328 ? -17.135 -14.372 4.709 1.00 51.81 328 TRP A C 1
ATOM 2699 O O . TRP A 1 328 ? -17.494 -15.542 4.847 1.00 51.81 328 TRP A O 1
ATOM 2709 N N . LYS A 1 329 ? -15.862 -14.045 4.440 1.00 46.38 329 LYS A N 1
ATOM 2710 C CA . LYS A 1 329 ? -14.768 -15.018 4.266 1.00 46.38 329 LYS A CA 1
ATOM 2711 C C . LYS A 1 329 ? -14.310 -15.620 5.598 1.00 46.38 329 LYS A C 1
ATOM 2713 O O . LYS A 1 329 ? -13.466 -15.040 6.284 1.00 46.38 329 LYS A O 1
ATOM 2718 N N . SER A 1 330 ? -14.748 -16.836 5.895 1.00 42.56 330 SER A N 1
ATOM 2719 C CA . SER A 1 330 ? -14.058 -17.769 6.792 1.00 42.56 330 SER A CA 1
ATOM 2720 C C . SER A 1 330 ? -13.142 -18.673 5.963 1.00 42.56 330 SER A C 1
ATOM 2722 O O . SER A 1 330 ? -13.585 -19.350 5.046 1.00 42.56 330 SER A O 1
ATOM 2724 N N . TYR A 1 331 ? -11.839 -18.682 6.247 1.00 45.44 331 TYR A N 1
ATOM 2725 C CA . TYR A 1 331 ? -10.948 -19.737 5.746 1.00 45.44 331 TYR A CA 1
ATOM 2726 C C . TYR A 1 331 ? -10.828 -20.778 6.850 1.00 45.44 331 TYR A C 1
ATOM 2728 O O . TYR A 1 331 ? -9.818 -20.843 7.542 1.00 45.44 331 TYR A O 1
ATOM 2736 N N . ALA A 1 332 ? -11.918 -21.505 7.057 1.00 40.88 332 ALA A N 1
ATOM 2737 C CA . ALA A 1 332 ? -11.953 -22.702 7.869 1.00 40.88 332 ALA A CA 1
ATOM 2738 C C . ALA A 1 332 ? -12.136 -23.862 6.893 1.00 40.88 332 ALA A C 1
ATOM 2740 O O . ALA A 1 332 ? -13.209 -24.052 6.332 1.00 40.88 332 ALA A O 1
ATOM 2741 N N . SER A 1 333 ? -11.051 -24.563 6.609 1.00 39.25 333 SER A N 1
ATOM 2742 C CA . SER A 1 333 ? -11.086 -25.864 5.952 1.00 39.25 333 SER A CA 1
ATOM 2743 C C . SER A 1 333 ? -9.986 -26.672 6.623 1.00 39.25 333 SER A C 1
ATOM 2745 O O . SER A 1 333 ? -8.832 -26.226 6.592 1.00 39.25 333 SER A O 1
ATOM 2747 N N . ALA A 1 334 ? -10.386 -27.745 7.307 1.00 32.50 334 ALA A N 1
ATOM 2748 C CA . ALA A 1 334 ? -9.505 -28.675 8.009 1.00 32.50 334 ALA A CA 1
ATOM 2749 C C . ALA A 1 334 ? -8.473 -29.312 7.067 1.00 32.50 334 ALA A C 1
ATOM 2751 O O . ALA A 1 334 ? -8.766 -29.427 5.852 1.00 32.50 334 ALA A O 1
#

Secondary structure (DSSP, 8-state):
-HHHHHHHHHHHHHHHHHHHHHHHHHHHHHHHHHHHHHHHHHHHHHHHHHHHHHHHHHHHHHHHHHHHHHHHHHHHHHHHHHHHHHHHHHHHHHHHHHHHHHHHHHHHHHHHHHHHHHHHHHHHHHHHHHSS-HHHHHHHHHHHHHHHHHHHHHHHHHHHHHHHHHHHHHHHHHHHHHHHHHHHHHS--------HHHHHHHHHHHHHHS---HHHHHHHHHHHHHHHHHHHHHHHHHHHHHHH-------PPPPTTSPBPPPEE-PPTTTTT-GGGEEEEES--EEEEEEEETTEEEEEEEE--EEEESS--SS--EEPPPP-SS-B------

Solvent-accessible surface area (backbone atoms only — not comparable to full-atom values): 18731 Å² total; per-residue (Å²): 112,69,68,62,51,52,52,52,51,49,55,50,48,56,49,49,53,52,48,52,53,52,51,50,52,51,50,54,56,48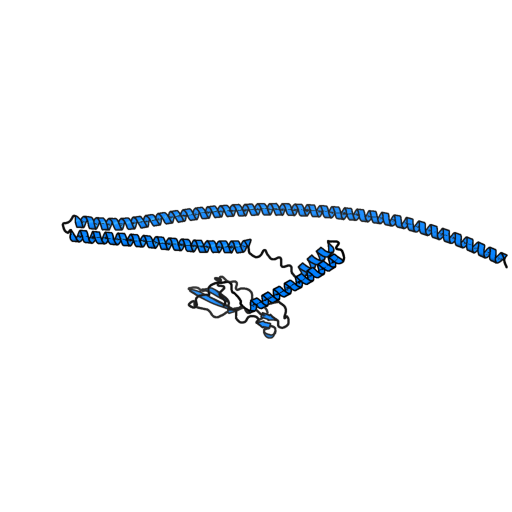,50,57,52,48,52,55,49,52,53,52,48,52,52,53,49,52,55,49,50,52,50,53,50,55,52,51,53,51,54,51,53,52,52,50,50,53,50,52,52,50,48,54,52,49,54,52,51,50,54,55,49,52,54,49,51,51,51,50,52,50,52,50,52,50,51,50,52,52,52,51,52,53,50,50,54,52,49,52,53,55,51,52,51,56,50,51,56,52,50,52,54,49,51,56,21,54,54,39,46,73,43,96,46,56,68,62,12,52,53,40,48,52,51,49,56,50,53,52,49,53,52,49,53,51,51,52,52,53,52,51,53,53,50,52,54,50,51,53,51,50,53,53,49,50,51,50,48,53,49,48,50,40,52,73,75,55,40,73,66,80,71,81,70,61,49,76,66,55,45,52,53,50,52,53,50,53,62,72,73,45,95,66,53,75,67,55,50,49,53,50,51,54,53,50,53,51,53,52,51,53,50,52,54,50,51,51,53,49,53,58,47,54,73,72,58,77,81,66,76,94,52,78,65,77,70,83,88,57,55,66,51,79,75,42,75,43,68,27,89,77,44,83,94,41,63,89,51,45,44,76,74,51,89,76,58,47,45,37,32,44,36,82,49,103,88,50,76,32,35,40,37,31,33,56,50,33,33,29,49,73,92,55,92,82,79,70,75,44,60,31,81,77,88,82,75,90,62,50,89,49,73,31,55,125

pLDDT: mean 75.78, std 13.67, range [32.5, 94.5]

Mean predicted aligned error: 21.3 Å

Radius of gyration: 46.23 Å; Cα contacts (8 Å, |Δi|>4): 177; chains: 1; bounding box: 110×55×153 Å

Foldseek 3Di:
DVVVVVVVVVVVVVVVVVVVVVVVVVVVVVVVVVVVVVVVVVVVVVVVVVVVVVVVVVVVVVVVVVVVVVVVVVVVVVVVVVVVVVVVVVVVVVVVVVVVVVVVVVVVVVVVVLVVVLVVLLVVLVVCCVPPCVPSSVVSVVVSVVSVVVVVVVVVVVVVVVVVVVVVVVVVVVVVVVVVCCVPVVPPPPPPPQDPVRVVVVLVVVVVVDPDDPVRVVVSVVVVVVVVVVVVVVVVVVVVVCVVDDPDDDDDADDPPFAEDDEAEFEFPPCVPVVVQKDFPDDQWWFWWWDDDPPDIHIHIYHWTFIDGPVDPDDDTTTGDDDDDDIHGDRDTD

Sequence (334 aa):
MAEKYANAVGQLSDANDRAAHAEHDLQVERITRQDLIDEEVARRVAEAEERIRKELEAQLADKTKELEECNKALDKRESDVDKKAETIAQNVSEQVRQQMSAAKTRFEKTALNRLADMFDMFMQAFIALGDKDSSKGQELLQKYQLAAKEAHESLTDEIKDKLAKVEAKSKSKNEQIASLVRMIFTQKRERVVFSKEERDTIYDKVMASVEFTDEEKKRYRECREFCEEYRKRKAIKKLLNSQKEQKGHGRNPIPEDMPRLEEKVLWPEGYIGHEDEYVIVYQDKVQEFIVPAKVRYFVQPYRRPVVRRKDDPMQKLLQSPCYEDVFWKSYASA